Protein AF-0000000075265920 (afdb_homodimer)

pLDDT: mean 80.61, std 18.27, range [33.28, 98.31]

Sequence (266 aa):
MSNYSKGPLDSDTDDEVVKDKPIMPTTTTEKQGIRIKGLAKADEENKKRTRNLLKQAIGDYINSIRRILLHEEIRKSKLNIIMPLIKKDLKIIQRKYEKDEELYIKTKEKYIKQFSDNPGEAKAFMKKHLQNLMSNYSKGPLDSDTDDEVVKDKPIMPTTTTEKQGIRIKGLAKADEENKKRTRNLLKQAIGDYINSIRRILLHEEIRKSKLNIIMPLIKKDLKIIQRKYEKDEELYIKTKEKYIKQFSDNPGEAKAFMKKHLQNL

Organism: NCBI:txid747725

Secondary structure (DSSP, 8-state):
-----PPP------------------HHHHHHHHHHHHHHHHHHHHHHHHHHHHHHHHHHHHHHHHHHHHHHHHHHHHHHHHHHHHHHHHHHHHHHTTT-HHHHHHHHHHHHHTT-S-HHHHHHHHHHHTTT-/--------------------------HHHHHHHHHHHHHHHHHHHHHHHHHHHHHHHHHHHHHHHHHHHHHHHHHHHHHHHHHHHHHHHHHHHHHHTTT-HHHHHHHHHHHHHTT-S-HHHHHHHHHHHTTT-

Structure (mmCIF, N/CA/C/O backbone):
data_AF-0000000075265920-model_v1
#
loop_
_entity.id
_entity.type
_entity.pdbx_description
1 polymer 'Uncharacterized protein'
#
loop_
_atom_site.group_PDB
_atom_site.id
_atom_site.type_symbol
_atom_site.label_atom_id
_atom_site.label_alt_id
_atom_site.label_comp_id
_atom_site.label_asym_id
_atom_site.label_entity_id
_atom_site.label_seq_id
_atom_site.pdbx_PDB_ins_code
_atom_site.Cartn_x
_atom_site.Cartn_y
_atom_site.Cartn_z
_atom_site.occupancy
_atom_site.B_iso_or_equiv
_atom_site.auth_seq_id
_atom_site.auth_comp_id
_atom_site.auth_asym_id
_atom_site.auth_atom_id
_atom_site.pdbx_PDB_model_num
ATOM 1 N N . MET A 1 1 ? -46.812 107 65.062 1 34.44 1 MET A N 1
ATOM 2 C CA . MET A 1 1 ? -46.438 106.625 63.719 1 34.44 1 MET A CA 1
ATOM 3 C C . MET A 1 1 ? -45.781 105.25 63.719 1 34.44 1 MET A C 1
ATOM 5 O O . MET A 1 1 ? -44.688 105.062 64.25 1 34.44 1 MET A O 1
ATOM 9 N N . SER A 1 2 ? -46.625 104.188 63.75 1 36.78 2 SER A N 1
ATOM 10 C CA . SER A 1 2 ? -46.438 102.75 64.062 1 36.78 2 SER A CA 1
ATOM 11 C C . SER A 1 2 ? -45.656 102.062 62.969 1 36.78 2 SER A C 1
ATOM 13 O O . SER A 1 2 ? -46.125 102 61.812 1 36.78 2 SER A O 1
ATOM 15 N N . ASN A 1 3 ? -44.312 102.125 62.938 1 35.28 3 ASN A N 1
ATOM 16 C CA . ASN A 1 3 ? -43.375 101.688 61.938 1 35.28 3 ASN A CA 1
ATOM 17 C C . ASN A 1 3 ? -43.469 100.188 61.781 1 35.28 3 ASN A C 1
ATOM 19 O O . ASN A 1 3 ? -43.219 99.438 62.719 1 35.28 3 ASN A O 1
ATOM 23 N N . TYR A 1 4 ? -44.312 99.625 60.875 1 40.53 4 TYR A N 1
ATOM 24 C CA . TYR A 1 4 ? -44.562 98.188 60.5 1 40.53 4 TYR A CA 1
ATOM 25 C C . TYR A 1 4 ? -43.344 97.562 59.844 1 40.53 4 TYR A C 1
ATOM 27 O O . TYR A 1 4 ? -42.938 98 58.75 1 40.53 4 TYR A O 1
ATOM 35 N N . SER A 1 5 ? -42.375 97.188 60.594 1 39.44 5 SER A N 1
ATOM 36 C CA . SER A 1 5 ? -41.156 96.562 60.094 1 39.44 5 SER A CA 1
ATOM 37 C C . SER A 1 5 ? -41.438 95.312 59.344 1 39.44 5 SER A C 1
ATOM 39 O O . SER A 1 5 ? -42 94.375 59.906 1 39.44 5 SER A O 1
ATOM 41 N N . LYS A 1 6 ? -41.656 95.375 58 1 44.59 6 LYS A N 1
ATOM 42 C CA . LYS A 1 6 ? -41.938 94.25 57.125 1 44.59 6 LYS A CA 1
ATOM 43 C C . LYS A 1 6 ? -40.812 93.25 57.188 1 44.59 6 LYS A C 1
ATOM 45 O O . LYS A 1 6 ? -39.656 93.625 57.125 1 44.59 6 LYS A O 1
ATOM 50 N N . GLY A 1 7 ? -41.062 92 57.656 1 37.81 7 GLY A N 1
ATOM 51 C CA . GLY A 1 7 ? -40.25 90.812 57.844 1 37.81 7 GLY A CA 1
ATOM 52 C C . GLY A 1 7 ? -39.625 90.312 56.562 1 37.81 7 GLY A C 1
ATOM 53 O O . GLY A 1 7 ? -40.031 90.688 55.469 1 37.81 7 GLY A O 1
ATOM 54 N N . PRO A 1 8 ? -38.344 89.75 56.594 1 43.78 8 PRO A N 1
ATOM 55 C CA . PRO A 1 8 ? -37.469 89.438 55.5 1 43.78 8 PRO A CA 1
ATOM 56 C C . PRO A 1 8 ? -38.031 88.312 54.594 1 43.78 8 PRO A C 1
ATOM 58 O O . PRO A 1 8 ? -38.844 87.5 55.062 1 43.78 8 PRO A O 1
ATOM 61 N N . LEU A 1 9 ? -38.312 88.562 53.344 1 42.5 9 LEU A N 1
ATOM 62 C CA . LEU A 1 9 ? -38.75 87.625 52.312 1 42.5 9 LEU A CA 1
ATOM 63 C C . LEU A 1 9 ? -37.719 86.5 52.125 1 42.5 9 LEU A C 1
ATOM 65 O O . LEU A 1 9 ? -36.531 86.75 51.906 1 42.5 9 LEU A O 1
ATOM 69 N N . ASP A 1 10 ? -37.906 85.188 52.656 1 42.12 10 ASP A N 1
ATOM 70 C CA . ASP A 1 10 ? -37.188 83.938 52.5 1 42.12 10 ASP A CA 1
ATOM 71 C C . ASP A 1 10 ? -37.125 83.562 51.031 1 42.12 10 ASP A C 1
ATOM 73 O O . ASP A 1 10 ? -38.156 83.375 50.375 1 42.12 10 ASP A O 1
ATOM 77 N N . SER A 1 11 ? -36.125 84 50.25 1 44.66 11 SER A N 1
ATOM 78 C CA . SER A 1 11 ? -35.875 83.562 48.875 1 44.66 11 SER A CA 1
ATOM 79 C C . SER A 1 11 ? -35.625 82.062 48.812 1 44.66 11 SER A C 1
ATOM 81 O O . SER A 1 11 ? -34.625 81.562 49.375 1 44.66 11 SER A O 1
ATOM 83 N N . ASP A 1 12 ? -36.625 81.188 48.594 1 45.03 12 ASP A N 1
ATOM 84 C CA . ASP A 1 12 ? -36.531 79.75 48.281 1 45.03 12 ASP A CA 1
ATOM 85 C C . ASP A 1 12 ? -35.688 79.562 47 1 45.03 12 ASP A C 1
ATOM 87 O O . ASP A 1 12 ? -36.094 79.938 45.906 1 45.03 12 ASP A O 1
ATOM 91 N N . THR A 1 13 ? -34.344 79.688 47.062 1 46.88 13 THR A N 1
ATOM 92 C CA . THR A 1 13 ? -33.5 79.25 45.969 1 46.88 13 THR A CA 1
ATOM 93 C C . THR A 1 13 ? -33.688 77.75 45.656 1 46.88 13 THR A C 1
ATOM 95 O O . THR A 1 13 ? -33.406 76.938 46.531 1 46.88 13 THR A O 1
ATOM 98 N N . ASP A 1 14 ? -34.562 77.375 44.781 1 46.84 14 ASP A N 1
ATOM 99 C CA . ASP A 1 14 ? -34.688 76.062 44.188 1 46.84 14 ASP A CA 1
ATOM 100 C C . ASP A 1 14 ? -33.312 75.562 43.688 1 46.84 14 ASP A C 1
ATOM 102 O O . ASP A 1 14 ? -32.75 76.125 42.75 1 46.84 14 ASP A O 1
ATOM 106 N N . ASP A 1 15 ? -32.438 74.938 44.5 1 47.28 15 ASP A N 1
ATOM 107 C CA . ASP A 1 15 ? -31.281 74.188 44.062 1 47.28 15 ASP A CA 1
ATOM 108 C C . ASP A 1 15 ? -31.656 73.125 43 1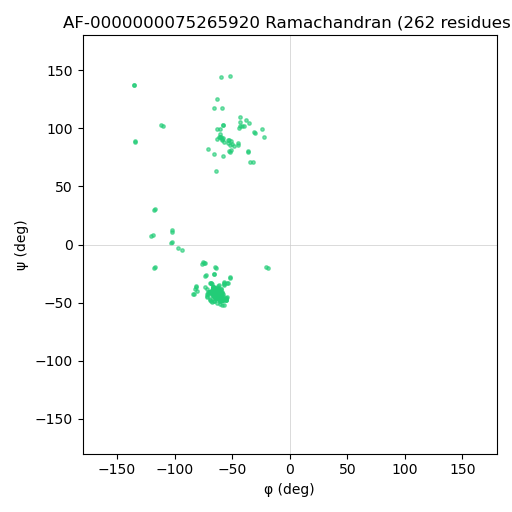 47.28 15 ASP A C 1
ATOM 110 O O . ASP A 1 15 ? -32.375 72.188 43.312 1 47.28 15 ASP A O 1
ATOM 114 N N . GLU A 1 16 ? -31.719 73.5 41.688 1 48 16 GLU A N 1
ATOM 115 C CA . GLU A 1 16 ? -31.844 72.5 40.625 1 48 16 GLU A CA 1
ATOM 116 C C . GLU A 1 16 ? -30.766 71.438 40.75 1 48 16 GLU A C 1
ATOM 118 O O . GLU A 1 16 ? -29.562 71.75 40.688 1 48 16 GLU A O 1
ATOM 123 N N . VAL A 1 17 ? -31.016 70.375 41.469 1 53.44 17 VAL A N 1
ATOM 124 C CA . VAL A 1 17 ? -30.203 69.125 41.469 1 53.44 17 VAL A CA 1
ATOM 125 C C . VAL A 1 17 ? -29.875 68.75 40.062 1 53.44 17 VAL A C 1
ATOM 127 O O . VAL A 1 17 ? -30.781 68.5 39.25 1 53.44 17 VAL A O 1
ATOM 130 N N . VAL A 1 18 ? -28.766 69.312 39.469 1 53.28 18 VAL A N 1
ATOM 131 C CA . VAL A 1 18 ? -28.281 68.75 38.219 1 53.28 18 VAL A CA 1
ATOM 132 C C . VAL A 1 18 ? -28.109 67.25 38.312 1 53.28 18 VAL A C 1
ATOM 134 O O . VAL A 1 18 ? -27.312 66.75 39.125 1 53.28 18 VAL A O 1
ATOM 137 N N . LYS A 1 19 ? -29.172 66.5 38.156 1 50.19 19 LYS A N 1
ATOM 138 C CA . LYS A 1 19 ? -29.031 65.062 38.031 1 50.19 19 LYS A CA 1
ATOM 139 C C . LYS A 1 19 ? -27.875 64.688 37.094 1 50.19 19 LYS A C 1
ATOM 141 O O . LYS A 1 19 ? -27.844 65.125 35.938 1 50.19 19 LYS A O 1
ATOM 146 N N . ASP A 1 20 ? -26.703 64.312 37.625 1 52.88 20 ASP A N 1
ATOM 147 C CA . ASP A 1 20 ? -25.625 63.719 36.844 1 52.88 20 ASP A CA 1
ATOM 148 C C . ASP A 1 20 ? -26.172 62.719 35.844 1 52.88 20 ASP A C 1
ATOM 150 O O . ASP A 1 20 ? -26.938 61.812 36.188 1 52.88 20 ASP A O 1
ATOM 154 N N . LYS A 1 21 ? -26.281 63.094 34.594 1 54.47 21 LYS A N 1
ATOM 155 C CA . LYS A 1 21 ? -26.547 62.094 33.562 1 54.47 21 LYS A CA 1
ATOM 156 C C . LYS A 1 21 ? -25.688 60.844 33.781 1 54.47 21 LYS A C 1
ATOM 158 O O . LYS A 1 21 ? -24.484 60.938 34.031 1 54.47 21 LYS A O 1
ATOM 163 N N . PRO A 1 22 ? -26.281 59.688 34.188 1 53.38 22 PRO A N 1
ATOM 164 C CA . PRO A 1 22 ? -25.453 58.5 34.25 1 53.38 22 PRO A CA 1
ATOM 165 C C . PRO A 1 22 ? -24.438 58.438 33.094 1 53.38 22 PRO A C 1
ATOM 167 O O . PRO A 1 22 ? -24.75 58.812 31.969 1 53.38 22 PRO A O 1
ATOM 170 N N . ILE A 1 23 ? -23.172 58.656 33.312 1 50.53 23 ILE A N 1
ATOM 171 C CA . ILE A 1 23 ? -22.141 58.281 32.344 1 50.53 23 ILE A CA 1
ATOM 172 C C . ILE A 1 23 ? -22.516 56.969 31.656 1 50.53 23 ILE A C 1
ATOM 174 O O . ILE A 1 23 ? -22.609 55.938 32.312 1 50.53 23 ILE A O 1
ATOM 178 N N . MET A 1 24 ? -23.375 56.906 30.672 1 49.81 24 MET A N 1
ATOM 179 C CA . MET A 1 24 ? -23.469 55.688 29.891 1 49.81 24 MET A CA 1
ATOM 180 C C . MET A 1 24 ? -22.125 54.969 29.844 1 49.81 24 MET A C 1
ATOM 182 O O . MET A 1 24 ? -21.094 55.594 29.531 1 49.81 24 MET A O 1
ATOM 186 N N . PRO A 1 25 ? -21.828 54 30.672 1 53.91 25 PRO A N 1
ATOM 187 C CA . PRO A 1 25 ? -20.594 53.25 30.391 1 53.91 25 PRO A CA 1
ATOM 188 C C . PRO A 1 25 ? -20.188 53.312 28.922 1 53.91 25 PRO A C 1
ATOM 190 O O . PRO A 1 25 ? -21.031 53.281 28.031 1 53.91 25 PRO A O 1
ATOM 193 N N . THR A 1 26 ? -19.281 54.125 28.547 1 55.09 26 THR A N 1
ATOM 194 C CA . THR A 1 26 ? -18.859 54.219 27.156 1 55.09 26 THR A CA 1
ATOM 195 C C . THR A 1 26 ? -18.906 52.844 26.484 1 55.09 26 THR A C 1
ATOM 197 O O . THR A 1 26 ? -18.062 52 26.75 1 55.09 26 THR A O 1
ATOM 200 N N . THR A 1 27 ? -20 52.125 26.141 1 67.06 27 THR A N 1
ATOM 201 C CA . THR A 1 27 ? -20.516 51 25.391 1 67.06 27 THR A CA 1
ATOM 202 C C . THR A 1 27 ? -19.516 50.562 24.297 1 67.06 27 THR A C 1
ATOM 204 O O . THR A 1 27 ? -19.391 49.375 24 1 67.06 27 THR A O 1
ATOM 207 N N . THR A 1 28 ? -18.703 51.469 24.016 1 74.25 28 THR A N 1
ATOM 208 C CA . THR A 1 28 ? -17.812 51.125 22.906 1 74.25 28 THR A CA 1
ATOM 209 C C . THR A 1 28 ? -16.641 50.281 23.406 1 74.25 28 THR A C 1
ATOM 211 O O . THR A 1 28 ? -16.25 49.312 22.734 1 74.25 28 THR A O 1
ATOM 214 N N . THR A 1 29 ? -16.188 50.656 24.578 1 78.06 29 THR A N 1
ATOM 215 C CA . THR A 1 29 ? -15.062 49.906 25.141 1 78.06 29 THR A CA 1
ATOM 216 C C . THR A 1 29 ? -15.492 48.5 25.531 1 78.06 29 THR A C 1
ATOM 218 O O . THR A 1 29 ? -14.75 47.531 25.328 1 78.06 29 THR A O 1
ATOM 221 N N . GLU A 1 30 ? -16.609 48.5 26.219 1 75.94 30 GLU A N 1
ATOM 222 C CA . GLU A 1 30 ? -17.141 47.219 26.625 1 75.94 30 GLU A CA 1
ATOM 223 C C . GLU A 1 30 ? -17.406 46.312 25.406 1 75.94 30 GLU A C 1
ATOM 225 O O . GLU A 1 30 ? -17.094 45.125 25.406 1 75.94 30 GLU A O 1
ATOM 230 N N . LYS A 1 31 ? -17.969 47 24.406 1 78.12 31 LYS A N 1
ATOM 231 C CA . LYS A 1 31 ? -18.25 46.25 23.172 1 78.12 31 LYS A CA 1
ATOM 232 C C . LYS A 1 31 ? -16.953 45.812 22.5 1 78.12 31 LYS A C 1
ATOM 234 O O . LYS A 1 31 ? -16.875 44.688 21.969 1 78.12 31 LYS A O 1
ATOM 239 N N . GLN A 1 32 ? -15.953 46.688 22.578 1 83.44 32 GLN A N 1
ATOM 240 C CA . GLN A 1 32 ? -14.641 46.312 22.047 1 83.44 32 GLN A CA 1
ATOM 241 C C . GLN A 1 32 ? -14.016 45.188 22.859 1 83.44 32 GLN A C 1
ATOM 243 O O . GLN A 1 32 ? -13.406 44.281 22.297 1 83.44 32 GLN A O 1
ATOM 248 N N . GLY A 1 33 ? -14.195 45.25 24.109 1 83.19 33 GLY A N 1
ATOM 249 C CA . GLY A 1 33 ? -13.703 44.188 24.969 1 83.19 33 GLY A CA 1
ATOM 250 C C . GLY A 1 33 ? -14.359 42.844 24.703 1 83.19 33 GLY A C 1
ATOM 251 O O . GLY A 1 33 ? -13.68 41.844 24.656 1 83.19 33 GLY A O 1
ATOM 252 N N . ILE A 1 34 ? -15.633 42.875 24.484 1 82.06 34 ILE A N 1
ATOM 253 C CA . ILE A 1 34 ? -16.391 41.656 24.172 1 82.06 34 ILE A CA 1
ATOM 254 C C . ILE A 1 34 ? -15.961 41.094 22.812 1 82.06 34 ILE A C 1
ATOM 256 O O . ILE A 1 34 ? -15.797 39.906 22.641 1 82.06 34 ILE A O 1
ATOM 260 N N . ARG A 1 35 ? -15.695 42 21.938 1 84.5 35 ARG A N 1
ATOM 261 C CA . ARG A 1 35 ? -15.273 41.594 20.609 1 84.5 35 ARG A CA 1
ATOM 262 C C . ARG A 1 35 ? -13.883 40.969 20.641 1 84.5 35 ARG A C 1
ATOM 264 O O . ARG A 1 35 ? -13.633 39.969 19.969 1 84.5 35 ARG A O 1
ATOM 271 N N . ILE A 1 36 ? -13.008 41.531 21.406 1 85.44 36 ILE A N 1
ATOM 272 C CA . ILE A 1 36 ? -11.641 41.031 21.516 1 85.44 36 ILE A CA 1
ATOM 273 C C . ILE A 1 36 ? -11.664 39.656 22.203 1 85.44 36 ILE A C 1
ATOM 275 O O . ILE A 1 36 ? -10.969 38.75 21.766 1 85.44 36 ILE A O 1
ATOM 279 N N . LYS A 1 37 ? -12.484 39.531 23.234 1 84.88 37 LYS A N 1
ATOM 280 C CA . LYS A 1 37 ? -12.617 38.25 23.906 1 84.88 37 LYS A CA 1
ATOM 281 C C . LYS A 1 37 ? -13.219 37.219 22.984 1 84.88 37 LYS A C 1
ATOM 283 O O . LYS A 1 37 ? -12.797 36.062 22.984 1 84.88 37 LYS A O 1
ATOM 288 N N . GLY A 1 38 ? -14.18 37.656 22.219 1 85.19 38 GLY A N 1
ATOM 289 C CA . GLY A 1 38 ? -14.797 36.781 21.25 1 85.19 38 GLY A CA 1
ATOM 290 C C . GLY A 1 38 ? -13.828 36.312 20.172 1 85.19 38 GLY A C 1
ATOM 291 O O . GLY A 1 38 ? -13.812 35.156 19.797 1 85.19 38 GLY A O 1
ATOM 292 N N . LEU A 1 39 ? -13.062 37.281 19.672 1 86.56 39 LEU A N 1
ATOM 293 C CA . LEU A 1 39 ? -12.055 36.969 18.656 1 86.56 39 LEU A CA 1
ATOM 294 C C . LEU A 1 39 ? -10.992 36.031 19.234 1 86.56 39 LEU A C 1
ATOM 296 O O . LEU A 1 39 ? -10.547 35.125 18.547 1 86.56 39 LEU A O 1
ATOM 300 N N . ALA A 1 40 ? -10.688 36.312 20.453 1 87.06 40 ALA A N 1
ATOM 301 C CA . ALA A 1 40 ? -9.695 35.469 21.125 1 87.06 40 ALA A CA 1
ATOM 302 C C . ALA A 1 40 ? -10.219 34.062 21.297 1 87.06 40 ALA A C 1
ATOM 304 O O . ALA A 1 40 ? -9.484 33.094 21.062 1 87.06 40 ALA A O 1
ATOM 305 N N . LYS A 1 41 ? -11.438 33.969 21.719 1 88.25 41 LYS A N 1
ATOM 306 C CA . LYS A 1 41 ? -12.047 32.656 21.859 1 88.25 41 LYS A CA 1
ATOM 307 C C . LYS A 1 41 ? -12.141 31.922 20.531 1 88.25 41 LYS A C 1
ATOM 309 O O . LYS A 1 41 ? -11.883 30.719 20.453 1 88.25 41 LYS A O 1
ATOM 314 N N . ALA A 1 42 ? -12.508 32.594 19.531 1 88.88 42 ALA A N 1
ATOM 315 C CA . ALA A 1 42 ? -12.594 32.031 18.188 1 88.88 42 ALA A CA 1
ATOM 316 C C . ALA A 1 42 ? -11.227 31.562 17.703 1 88.88 42 ALA A C 1
ATOM 318 O O . ALA A 1 42 ? -11.109 30.5 17.078 1 88.88 42 ALA A O 1
ATOM 319 N N . ASP A 1 43 ? -10.25 32.375 17.969 1 88.12 43 ASP A N 1
ATOM 320 C CA . ASP A 1 43 ? -8.883 32.031 17.594 1 88.12 43 ASP A CA 1
ATOM 321 C C . ASP A 1 43 ? -8.43 30.75 18.312 1 88.12 43 ASP A C 1
ATOM 323 O O . ASP A 1 43 ? -7.789 29.891 17.703 1 88.12 43 ASP A O 1
ATOM 327 N N . GLU A 1 44 ? -8.805 30.719 19.578 1 90.12 44 GLU A N 1
ATOM 328 C CA . GLU A 1 44 ? -8.445 29.531 20.359 1 90.12 44 GLU A CA 1
ATOM 329 C C . GLU A 1 44 ? -9.148 28.297 19.812 1 90.12 44 GLU A C 1
ATOM 331 O O . GLU A 1 44 ? -8.547 27.219 19.719 1 90.12 44 GLU A O 1
ATOM 336 N N . GLU A 1 45 ? -10.391 28.453 19.484 1 91.31 45 GLU A N 1
ATOM 337 C CA . GLU A 1 45 ? -11.156 27.344 18.922 1 91.31 45 GLU A CA 1
ATOM 338 C C . GLU A 1 45 ? -10.586 26.922 17.562 1 91.31 45 GLU A C 1
ATOM 340 O O . GLU A 1 45 ? -10.5 25.719 17.281 1 91.31 45 GLU A O 1
ATOM 345 N N . ASN A 1 46 ? -10.203 27.859 16.781 1 89.56 46 ASN A N 1
ATOM 346 C CA . ASN A 1 46 ? -9.602 27.547 15.492 1 89.56 46 ASN A CA 1
ATOM 347 C C . ASN A 1 46 ? -8.281 26.812 15.648 1 89.56 46 ASN A C 1
ATOM 349 O O . ASN A 1 46 ? -7.996 25.875 14.898 1 89.56 46 ASN A O 1
ATOM 353 N N . LYS A 1 47 ? -7.543 27.234 16.609 1 89.31 47 LYS A N 1
ATOM 354 C CA . LYS A 1 47 ? -6.273 26.562 16.875 1 89.31 47 LYS A CA 1
ATOM 355 C C . LYS A 1 47 ? -6.496 25.125 17.312 1 89.31 47 LYS A C 1
ATOM 357 O O . LYS A 1 47 ? -5.789 24.219 16.875 1 89.31 47 LYS A O 1
ATOM 362 N N . LYS A 1 48 ? -7.449 24.953 18.141 1 91.38 48 LYS A N 1
ATOM 363 C CA . LYS A 1 48 ? -7.789 23.609 18.594 1 91.38 48 LYS A CA 1
ATOM 364 C C . LYS A 1 48 ? -8.242 22.734 17.438 1 91.38 48 LYS A C 1
ATOM 366 O O . LYS A 1 48 ? -7.836 21.578 17.344 1 91.38 48 LYS A O 1
ATOM 371 N N . ARG A 1 49 ? -9.055 23.25 16.594 1 93.12 49 ARG A N 1
ATOM 372 C CA . ARG A 1 49 ? -9.547 22.531 15.43 1 93.12 49 ARG A CA 1
ATOM 373 C C . ARG A 1 49 ? -8.398 22.141 14.5 1 93.12 49 ARG A C 1
ATOM 375 O O . ARG A 1 49 ? -8.344 21 14.023 1 93.12 49 ARG A O 1
ATOM 382 N N . THR A 1 50 ? -7.562 23.062 14.25 1 92.12 50 THR A N 1
ATOM 383 C CA . THR A 1 50 ? -6.414 22.812 13.391 1 92.12 50 THR A CA 1
ATOM 384 C C . THR A 1 50 ? -5.512 21.734 13.984 1 92.12 50 THR A C 1
ATOM 386 O O . THR A 1 50 ? -5.039 20.844 13.266 1 92.12 50 THR A O 1
ATOM 389 N N . ARG A 1 51 ? -5.359 21.812 15.273 1 90.5 51 ARG A N 1
ATOM 390 C CA . ARG A 1 51 ? -4.539 20.812 15.953 1 90.5 51 ARG A CA 1
ATOM 391 C C . ARG A 1 51 ? -5.156 19.422 15.836 1 90.5 51 ARG A C 1
ATOM 393 O O . ARG A 1 51 ? -4.453 18.438 15.586 1 90.5 51 ARG A O 1
ATOM 400 N N . ASN A 1 52 ? -6.422 19.375 16 1 92.5 52 ASN A N 1
ATOM 401 C CA . ASN A 1 52 ? -7.121 18.094 15.867 1 92.5 52 ASN A CA 1
ATOM 402 C C . ASN A 1 52 ? -7.027 17.562 14.445 1 92.5 52 ASN A C 1
ATOM 404 O O . ASN A 1 52 ? -6.82 16.359 14.242 1 92.5 52 ASN A O 1
ATOM 408 N N . LEU A 1 53 ? -7.207 18.453 13.508 1 93.88 53 LEU A N 1
ATOM 409 C CA . LEU A 1 53 ? -7.082 18.078 12.102 1 93.88 53 LEU A CA 1
ATOM 410 C C . LEU A 1 53 ? -5.688 17.547 11.805 1 93.88 53 LEU A C 1
ATOM 412 O O . LEU A 1 53 ? -5.547 16.516 11.133 1 93.88 53 LEU A O 1
ATOM 416 N N . LEU A 1 54 ? -4.699 18.188 12.312 1 93 54 LEU A N 1
ATOM 417 C CA . LEU A 1 54 ? -3.312 17.781 12.109 1 93 54 LEU A CA 1
ATOM 418 C C . LEU A 1 54 ? -3.049 16.422 12.742 1 93 54 LEU A C 1
ATOM 420 O O . LEU A 1 54 ? -2.447 15.539 12.125 1 93 54 LEU A O 1
ATOM 424 N N . LYS A 1 55 ? -3.537 16.266 13.922 1 90.81 55 LYS A N 1
ATOM 425 C CA . LYS A 1 55 ? -3.363 15 14.625 1 90.81 55 LYS A CA 1
ATOM 426 C C . LYS A 1 55 ? -3.988 13.844 13.844 1 90.81 55 LYS A C 1
ATOM 428 O O . LYS A 1 55 ? -3.363 12.805 13.656 1 90.81 55 LYS A O 1
ATOM 433 N N . GLN A 1 56 ? -5.156 14.07 13.383 1 93.94 56 GLN A N 1
ATOM 434 C CA . GLN A 1 56 ? -5.859 13.055 12.609 1 93.94 56 GLN A CA 1
ATOM 435 C C . GLN A 1 56 ? -5.145 12.773 11.289 1 93.94 56 GLN A C 1
ATOM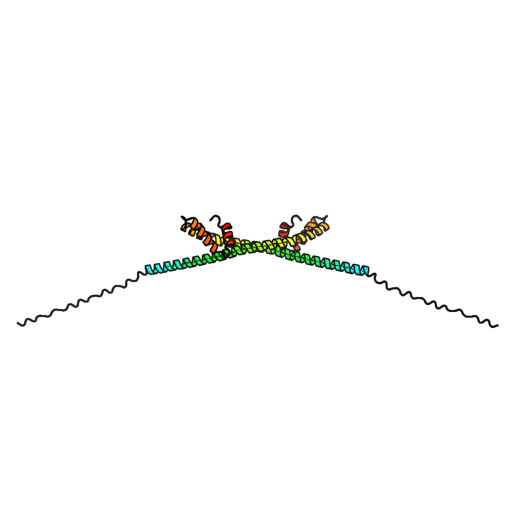 437 O O . GLN A 1 56 ? -4.945 11.617 10.914 1 93.94 56 GLN A O 1
ATOM 442 N N . ALA A 1 57 ? -4.805 13.781 10.586 1 94.25 57 ALA A N 1
ATOM 443 C CA . ALA A 1 57 ? -4.148 13.648 9.289 1 94.25 57 ALA A CA 1
ATOM 444 C C . ALA A 1 57 ? -2.818 12.914 9.422 1 94.25 57 ALA A C 1
ATOM 446 O O . ALA A 1 57 ? -2.486 12.062 8.586 1 94.25 57 ALA A O 1
ATOM 447 N N . ILE A 1 58 ? -2.07 13.211 10.414 1 91.94 58 ILE A N 1
ATOM 448 C CA . ILE A 1 58 ? -0.792 12.555 10.641 1 91.94 58 ILE A CA 1
ATOM 449 C C . ILE A 1 58 ? -1.025 11.078 10.984 1 91.94 58 ILE A C 1
ATOM 451 O O . ILE A 1 58 ? -0.322 10.203 10.484 1 91.94 58 ILE A O 1
ATOM 455 N N . GLY A 1 59 ? -2.012 10.859 11.852 1 91.75 59 GLY A N 1
ATOM 456 C CA . GLY A 1 59 ? -2.391 9.484 12.148 1 91.75 59 GLY A CA 1
ATOM 457 C C . GLY A 1 59 ? -2.74 8.688 10.906 1 91.75 59 GLY A C 1
ATOM 458 O O . GLY A 1 59 ? -2.248 7.57 10.719 1 91.75 59 GLY A O 1
ATOM 459 N N . ASP A 1 60 ? -3.561 9.266 10.047 1 94 60 ASP A N 1
ATOM 460 C CA . ASP A 1 60 ? -3.955 8.625 8.797 1 94 60 ASP A CA 1
ATOM 461 C C . ASP A 1 60 ? -2.748 8.398 7.891 1 94 60 ASP A C 1
ATOM 463 O O . ASP A 1 60 ? -2.639 7.355 7.242 1 94 60 ASP A O 1
ATOM 467 N N . TYR A 1 61 ? -1.937 9.367 7.84 1 94.62 61 TYR A N 1
ATOM 468 C CA . TYR A 1 61 ? -0.712 9.266 7.051 1 94.62 61 TYR A CA 1
ATOM 469 C C . TYR A 1 61 ? 0.132 8.078 7.504 1 94.62 61 TYR A C 1
ATOM 471 O O . TYR A 1 61 ? 0.529 7.246 6.688 1 94.62 61 TYR A O 1
ATOM 479 N N . ILE A 1 62 ? 0.385 8.023 8.766 1 91.62 62 ILE A N 1
ATOM 480 C CA . ILE A 1 62 ? 1.207 6.957 9.328 1 91.62 62 ILE A CA 1
ATOM 481 C C . ILE A 1 62 ? 0.537 5.605 9.094 1 91.62 62 ILE A C 1
ATOM 483 O O . ILE A 1 62 ? 1.194 4.645 8.688 1 91.62 62 ILE A O 1
ATOM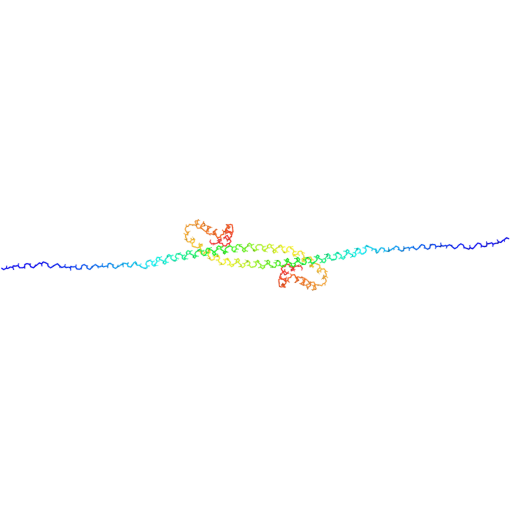 487 N N . ASN A 1 63 ? -0.754 5.547 9.305 1 93.94 63 ASN A N 1
ATOM 488 C CA . ASN A 1 63 ? -1.51 4.324 9.07 1 93.94 63 ASN A CA 1
ATOM 489 C C . ASN A 1 63 ? -1.42 3.887 7.609 1 93.94 63 ASN A C 1
ATOM 491 O O . ASN A 1 63 ? -1.321 2.691 7.32 1 93.94 63 ASN A O 1
ATOM 495 N N . SER A 1 64 ? -1.475 4.844 6.758 1 95.75 64 SER A N 1
ATOM 496 C CA . SER A 1 64 ? -1.364 4.52 5.34 1 95.75 64 SER A CA 1
ATOM 497 C C . SER A 1 64 ? -0.014 3.889 5.02 1 95.75 64 SER A C 1
ATOM 499 O O . SER A 1 64 ? 0.065 2.947 4.227 1 95.75 64 SER A O 1
ATOM 501 N N . ILE A 1 65 ? 1.028 4.32 5.629 1 93.12 65 ILE A N 1
ATOM 502 C CA . ILE A 1 65 ? 2.357 3.754 5.43 1 93.12 65 ILE A CA 1
ATOM 503 C C . ILE A 1 65 ? 2.371 2.299 5.895 1 93.12 65 ILE A C 1
ATOM 505 O O . ILE A 1 65 ? 2.869 1.42 5.188 1 93.12 65 ILE A O 1
ATOM 509 N N . ARG A 1 66 ? 1.826 2.072 7.035 1 94.44 66 ARG A N 1
ATOM 510 C CA . ARG A 1 66 ? 1.762 0.724 7.594 1 94.44 66 ARG A CA 1
ATOM 511 C C . ARG A 1 66 ? 0.984 -0.212 6.672 1 94.44 66 ARG A C 1
ATOM 513 O O . ARG A 1 66 ? 1.398 -1.35 6.441 1 94.44 66 ARG A O 1
ATOM 520 N N . ARG A 1 67 ? -0.073 0.277 6.168 1 97.69 67 ARG A N 1
ATOM 521 C CA . ARG A 1 67 ? -0.915 -0.514 5.277 1 97.69 67 ARG A CA 1
ATOM 522 C C . ARG A 1 67 ? -0.199 -0.803 3.963 1 97.69 67 ARG A C 1
ATOM 524 O O . ARG A 1 67 ? -0.292 -1.911 3.43 1 97.69 67 ARG A O 1
ATOM 531 N N . ILE A 1 68 ? 0.451 0.151 3.453 1 97.88 68 ILE A N 1
ATOM 532 C CA . ILE A 1 68 ? 1.225 -0.048 2.234 1 97.88 68 ILE A CA 1
ATOM 533 C C . ILE A 1 68 ? 2.254 -1.156 2.449 1 97.88 68 ILE A C 1
ATOM 535 O O . ILE A 1 68 ? 2.355 -2.084 1.643 1 97.88 68 ILE A O 1
ATOM 539 N N . LEU A 1 69 ? 2.969 -1.078 3.543 1 97.12 69 LEU A N 1
ATOM 540 C CA . LEU A 1 69 ? 3.99 -2.074 3.846 1 97.12 69 LEU A CA 1
ATOM 541 C C . LEU A 1 69 ? 3.375 -3.463 3.973 1 97.12 69 LEU A C 1
ATOM 543 O O . LEU A 1 69 ? 3.924 -4.441 3.457 1 97.12 69 LEU A O 1
ATOM 547 N N . LEU A 1 70 ? 2.27 -3.553 4.637 1 98.19 70 LEU A N 1
ATOM 548 C CA . LEU A 1 70 ? 1.555 -4.816 4.789 1 98.19 70 LEU A CA 1
ATOM 549 C C . LEU A 1 70 ? 1.187 -5.398 3.428 1 98.19 70 LEU A C 1
ATOM 551 O O . LEU A 1 70 ? 1.438 -6.574 3.164 1 98.19 70 LEU A O 1
ATOM 555 N N . HIS A 1 71 ? 0.651 -4.598 2.607 1 98.31 71 HIS A N 1
ATOM 556 C CA . HIS A 1 71 ? 0.198 -5.082 1.308 1 98.31 71 HIS A CA 1
ATOM 557 C C . HIS A 1 71 ? 1.377 -5.375 0.387 1 98.31 71 HIS A C 1
ATOM 559 O O . HIS A 1 71 ? 1.289 -6.246 -0.481 1 98.31 71 HIS A O 1
ATOM 565 N N . GLU A 1 72 ? 2.449 -4.742 0.583 1 98 72 GLU A N 1
ATOM 566 C CA . GLU A 1 72 ? 3.672 -5.102 -0.127 1 98 72 GLU A CA 1
ATOM 567 C C . GLU A 1 72 ? 4.148 -6.496 0.27 1 98 72 GLU A C 1
ATOM 569 O O . GLU A 1 72 ? 4.574 -7.277 -0.583 1 98 72 GLU A O 1
ATOM 574 N N . GLU A 1 73 ? 4.043 -6.773 1.493 1 97.94 73 GLU A N 1
ATOM 575 C CA . GLU A 1 73 ? 4.418 -8.102 1.972 1 97.94 73 GLU A CA 1
ATOM 576 C C . GLU A 1 73 ? 3.488 -9.172 1.41 1 97.94 73 GLU A C 1
ATOM 578 O O . GLU A 1 73 ? 3.941 -10.25 1.014 1 97.94 73 GLU A O 1
ATOM 583 N N . ILE A 1 74 ? 2.268 -8.867 1.396 1 97.81 74 ILE A N 1
ATOM 584 C CA . ILE A 1 74 ? 1.292 -9.781 0.819 1 97.81 74 ILE A CA 1
ATOM 585 C C . ILE A 1 74 ? 1.612 -10.016 -0.655 1 97.81 74 ILE A C 1
ATOM 587 O O . ILE A 1 74 ? 1.638 -11.156 -1.117 1 97.81 74 ILE A O 1
ATOM 591 N N . ARG A 1 75 ? 1.825 -8.922 -1.352 1 96.12 75 ARG A N 1
ATOM 592 C CA . ARG A 1 75 ? 2.154 -9 -2.771 1 96.12 75 ARG A CA 1
ATOM 593 C C . ARG A 1 75 ? 3.361 -9.898 -3.006 1 96.12 75 ARG A C 1
ATOM 595 O O . ARG A 1 75 ? 3.324 -10.781 -3.863 1 96.12 75 ARG A O 1
ATOM 602 N N . LYS A 1 76 ? 4.391 -9.758 -2.24 1 96.69 76 LYS A N 1
ATOM 603 C CA . LYS A 1 76 ? 5.605 -10.562 -2.352 1 96.69 76 LYS A CA 1
ATOM 604 C C . LYS A 1 76 ? 5.332 -12.023 -2.035 1 96.69 76 LYS A C 1
ATOM 606 O O . LYS A 1 76 ? 5.77 -12.922 -2.766 1 96.69 76 LYS A O 1
ATOM 611 N N . SER A 1 77 ? 4.629 -12.25 -0.981 1 97.62 77 SER A N 1
ATOM 612 C CA . SER A 1 77 ? 4.293 -13.609 -0.565 1 97.62 77 SER A CA 1
ATOM 613 C C . SER A 1 77 ? 3.498 -14.336 -1.644 1 97.62 77 SER A C 1
ATOM 615 O O . SER A 1 77 ? 3.783 -15.5 -1.955 1 97.62 77 SER A O 1
ATOM 617 N N . LYS A 1 78 ? 2.562 -13.648 -2.201 1 96.56 78 LYS A N 1
ATOM 618 C CA . LYS A 1 78 ? 1.737 -14.258 -3.238 1 96.56 78 LYS A CA 1
ATOM 619 C C . LYS A 1 78 ? 2.555 -14.539 -4.496 1 96.56 78 LYS A C 1
ATOM 621 O O . LYS A 1 78 ? 2.404 -15.594 -5.117 1 96.56 78 LYS A O 1
ATOM 626 N N . LEU A 1 79 ? 3.414 -13.641 -4.805 1 95.69 79 LEU A N 1
ATOM 627 C CA . LEU A 1 79 ? 4.281 -13.859 -5.957 1 95.69 79 LEU A CA 1
ATOM 628 C C . LEU A 1 79 ? 5.125 -15.117 -5.77 1 95.69 79 LEU A C 1
ATOM 630 O O . LEU A 1 79 ? 5.328 -15.883 -6.715 1 95.69 79 LEU A O 1
ATOM 634 N N . ASN A 1 80 ? 5.574 -15.336 -4.559 1 95.69 80 ASN A N 1
ATOM 635 C CA . ASN A 1 80 ? 6.398 -16.5 -4.238 1 95.69 80 ASN A CA 1
ATOM 636 C C . ASN A 1 80 ? 5.617 -17.797 -4.398 1 95.69 80 ASN A C 1
ATOM 638 O O . ASN A 1 80 ? 6.203 -18.859 -4.645 1 95.69 80 ASN A O 1
ATOM 642 N N . ILE A 1 81 ? 4.309 -17.75 -4.277 1 95.81 81 ILE A N 1
ATOM 643 C CA . ILE A 1 81 ? 3.439 -18.906 -4.492 1 95.81 81 ILE A CA 1
ATOM 644 C C . ILE A 1 81 ? 3.141 -19.047 -5.984 1 95.81 81 ILE A C 1
ATOM 646 O O . ILE A 1 81 ? 3.246 -20.141 -6.535 1 95.81 81 ILE A O 1
ATOM 650 N N . ILE A 1 82 ? 2.879 -18.016 -6.676 1 94.75 82 ILE A N 1
ATOM 651 C CA . ILE A 1 82 ? 2.379 -17.984 -8.047 1 94.75 82 ILE A CA 1
ATOM 652 C C . ILE A 1 82 ? 3.484 -18.406 -9.008 1 94.75 82 ILE A C 1
ATOM 654 O O . ILE A 1 82 ? 3.271 -19.266 -9.867 1 94.75 82 ILE A O 1
ATOM 658 N N . MET A 1 83 ? 4.648 -17.922 -8.82 1 94.81 83 MET A N 1
ATOM 659 C CA . MET A 1 83 ? 5.684 -18 -9.852 1 94.81 83 MET A CA 1
ATOM 660 C C . MET A 1 83 ? 6.137 -19.438 -10.062 1 94.81 83 MET A C 1
ATOM 662 O O . MET A 1 83 ? 6.168 -19.922 -11.195 1 94.81 83 MET A O 1
ATOM 666 N N . PRO A 1 84 ? 6.43 -20.125 -8.992 1 95.12 84 PRO A N 1
ATOM 667 C CA . PRO A 1 84 ? 6.848 -21.516 -9.242 1 95.12 84 PRO A CA 1
ATOM 668 C C . PRO A 1 84 ? 5.754 -22.344 -9.898 1 95.12 84 PRO A C 1
ATOM 670 O O . PRO A 1 84 ? 6.043 -23.188 -10.766 1 95.12 84 PRO A O 1
ATOM 673 N N . LEU A 1 85 ? 4.52 -22.141 -9.578 1 93.25 85 LEU A N 1
ATOM 674 C CA . LEU A 1 85 ? 3.404 -22.922 -10.109 1 93.25 85 LEU A CA 1
ATOM 675 C C . LEU A 1 85 ? 3.158 -22.594 -11.578 1 93.25 85 LEU A C 1
ATOM 677 O O . LEU A 1 85 ? 3.002 -23.484 -12.406 1 93.25 85 LEU A O 1
ATOM 681 N N . ILE A 1 86 ? 3.199 -21.359 -11.938 1 92.56 86 ILE A N 1
ATOM 682 C CA . ILE A 1 86 ? 2.969 -20.938 -13.312 1 92.56 86 ILE A CA 1
ATOM 683 C C . ILE A 1 86 ? 4.129 -21.391 -14.195 1 92.56 86 ILE A C 1
ATOM 685 O O . ILE A 1 86 ? 3.918 -21.859 -15.312 1 92.56 86 ILE A O 1
ATOM 689 N N . LYS A 1 87 ? 5.285 -21.266 -13.672 1 92.44 87 LYS A N 1
ATOM 690 C CA . LYS A 1 87 ? 6.453 -21.672 -14.445 1 92.44 87 LYS A CA 1
ATOM 691 C C . LYS A 1 87 ? 6.395 -23.172 -14.773 1 92.44 87 LYS A C 1
ATOM 693 O O . LYS A 1 87 ? 6.715 -23.562 -15.898 1 92.44 87 LYS A O 1
ATOM 698 N N . LYS A 1 88 ? 6.012 -23.891 -13.82 1 93.56 88 LYS A N 1
ATOM 699 C CA . LYS A 1 88 ? 5.879 -25.328 -14.031 1 93.56 88 LYS A CA 1
ATOM 700 C C . LYS A 1 88 ? 4.859 -25.625 -15.125 1 93.56 88 LYS A C 1
ATOM 702 O O . LYS A 1 88 ? 5.141 -26.406 -16.047 1 93.56 88 LYS A O 1
ATOM 707 N N . ASP A 1 89 ? 3.734 -25.031 -15.055 1 91.5 89 ASP A N 1
ATOM 708 C CA . ASP A 1 89 ? 2.67 -25.266 -16.031 1 91.5 89 ASP A CA 1
ATOM 709 C C . ASP A 1 89 ? 3.068 -24.75 -17.406 1 91.5 89 ASP A C 1
ATOM 711 O O . ASP A 1 89 ? 2.811 -25.406 -18.422 1 91.5 89 ASP A O 1
ATOM 715 N N . LEU A 1 90 ? 3.74 -23.656 -17.484 1 90.81 90 LEU A N 1
ATOM 716 C CA . LEU A 1 90 ? 4.152 -23.094 -18.766 1 90.81 90 LEU A CA 1
ATOM 717 C C . LEU A 1 90 ? 5.211 -23.969 -19.438 1 90.81 90 LEU A C 1
ATOM 719 O O . LEU A 1 90 ? 5.242 -24.094 -20.656 1 90.81 90 LEU A O 1
ATOM 723 N N . LYS A 1 91 ? 6.051 -24.594 -18.641 1 92.62 91 LYS A N 1
ATOM 724 C CA . LYS A 1 91 ? 7.031 -25.531 -19.188 1 92.62 91 LYS A CA 1
ATOM 725 C C . LYS A 1 91 ? 6.34 -26.719 -19.828 1 92.62 91 LYS A C 1
ATOM 727 O O . LYS A 1 91 ? 6.766 -27.203 -20.875 1 92.62 91 LYS A O 1
ATOM 732 N N . ILE A 1 92 ? 5.312 -27.172 -19.188 1 92.25 92 ILE A N 1
ATOM 733 C CA . ILE A 1 92 ? 4.539 -28.281 -19.719 1 92.25 92 ILE A CA 1
ATOM 734 C C . ILE A 1 92 ? 3.902 -27.875 -21.047 1 92.25 92 ILE A C 1
ATOM 736 O O . ILE A 1 92 ? 3.955 -28.625 -22.031 1 92.25 92 ILE A O 1
ATOM 740 N N . ILE A 1 93 ? 3.309 -26.688 -21.125 1 92.12 93 ILE A N 1
ATOM 741 C CA . ILE A 1 93 ? 2.682 -26.188 -22.344 1 92.12 93 ILE A CA 1
ATOM 742 C C . ILE A 1 93 ? 3.738 -26 -23.422 1 92.12 93 ILE A C 1
ATOM 744 O O . ILE A 1 93 ? 3.51 -26.344 -24.578 1 92.12 93 ILE A O 1
ATOM 748 N N . GLN A 1 94 ? 4.879 -25.5 -23.062 1 92.06 94 GLN A N 1
ATOM 749 C CA . GLN A 1 94 ? 5.973 -25.266 -24 1 92.06 94 GLN A CA 1
ATOM 750 C C . GLN A 1 94 ? 6.434 -26.578 -24.641 1 92.06 94 GLN A C 1
ATOM 752 O O . GLN A 1 94 ? 6.645 -26.656 -25.844 1 92.06 94 GLN A O 1
ATOM 757 N N . ARG A 1 95 ? 6.539 -27.578 -23.844 1 93.88 95 ARG A N 1
ATOM 758 C CA . ARG A 1 95 ? 6.961 -28.891 -24.328 1 93.88 95 ARG A CA 1
ATOM 759 C C . ARG A 1 95 ? 5.934 -29.469 -25.297 1 93.88 95 ARG A C 1
ATOM 761 O O . ARG A 1 95 ? 6.293 -30.094 -26.297 1 93.88 95 ARG A O 1
ATOM 768 N N . LYS A 1 96 ? 4.746 -29.203 -24.953 1 93.94 96 LYS A N 1
ATOM 769 C CA . LYS A 1 96 ? 3.658 -29.734 -25.766 1 93.94 96 LYS A CA 1
ATOM 770 C C . LYS A 1 96 ? 3.643 -29.078 -27.156 1 93.94 96 LYS A C 1
ATOM 772 O O . LYS A 1 96 ? 3.309 -29.734 -28.141 1 93.94 96 LYS A O 1
ATOM 777 N N . TYR A 1 97 ? 4.004 -27.844 -27.188 1 92.75 97 TYR A N 1
ATOM 778 C CA . TYR A 1 97 ? 3.92 -27.109 -28.438 1 92.75 97 TYR A CA 1
ATOM 779 C C . TYR A 1 97 ? 5.297 -26.641 -28.891 1 92.75 97 TYR A C 1
ATOM 781 O O . TYR A 1 97 ? 5.449 -25.531 -29.406 1 92.75 97 TYR A O 1
ATOM 789 N N . GLU A 1 98 ? 6.281 -27.344 -28.562 1 88.38 98 GLU A N 1
ATOM 790 C CA . GLU A 1 98 ? 7.688 -27.031 -28.797 1 88.38 98 GLU A CA 1
ATOM 791 C C . GLU A 1 98 ? 7.93 -26.688 -30.266 1 88.38 98 GLU A C 1
ATOM 793 O O . GLU A 1 98 ? 8.75 -25.812 -30.578 1 88.38 98 GLU A O 1
ATOM 798 N N . LYS A 1 99 ? 7.141 -27.203 -31.25 1 91.94 99 LYS A N 1
ATOM 799 C CA . LYS A 1 99 ? 7.367 -27 -32.688 1 91.94 99 LYS A CA 1
ATOM 800 C C . LYS A 1 99 ? 6.398 -25.969 -33.25 1 91.94 99 LYS A C 1
ATOM 802 O O . LYS A 1 99 ? 6.406 -25.703 -34.438 1 91.94 99 LYS A O 1
ATOM 807 N N . ASP A 1 100 ? 5.562 -25.406 -32.438 1 93.5 100 ASP A N 1
ATOM 808 C CA . ASP A 1 100 ? 4.543 -24.453 -32.844 1 93.5 100 ASP A CA 1
ATOM 809 C C . ASP A 1 100 ? 4.504 -23.25 -31.906 1 93.5 100 ASP A C 1
ATOM 811 O O . ASP A 1 100 ? 3.721 -23.219 -30.953 1 93.5 100 ASP A O 1
ATOM 815 N N . GLU A 1 101 ? 5.297 -22.312 -32.25 1 89.56 101 GLU A N 1
ATOM 816 C CA . GLU A 1 101 ? 5.438 -21.125 -31.406 1 89.56 101 GLU A CA 1
ATOM 817 C C . GLU A 1 101 ? 4.125 -20.359 -31.312 1 89.56 101 GLU A C 1
ATOM 819 O O . GLU A 1 101 ? 3.768 -19.859 -30.234 1 89.56 101 GLU A O 1
ATOM 824 N N . GLU A 1 102 ? 3.449 -20.219 -32.406 1 93.19 102 GLU A N 1
ATOM 825 C CA . GLU A 1 102 ? 2.186 -19.5 -32.406 1 93.19 102 GLU A CA 1
ATOM 826 C C . GLU A 1 102 ? 1.156 -20.141 -31.5 1 93.19 102 GLU A C 1
ATOM 828 O O . GLU A 1 102 ? 0.472 -19.453 -30.734 1 93.19 102 GLU A O 1
ATOM 833 N N . LEU A 1 103 ? 1.104 -21.453 -31.641 1 94.19 103 LEU A N 1
ATOM 834 C CA . LEU A 1 103 ? 0.164 -22.188 -30.781 1 94.19 103 LEU A CA 1
ATOM 835 C C . LEU A 1 103 ? 0.567 -22.094 -29.328 1 94.19 103 LEU A C 1
ATOM 837 O O . LEU A 1 103 ? -0.293 -22.016 -28.438 1 94.19 103 LEU A O 1
ATOM 841 N N . TYR A 1 104 ? 1.919 -22.125 -29.094 1 92.12 104 TYR A N 1
ATOM 842 C CA . TYR A 1 104 ? 2.41 -21.938 -27.734 1 92.12 104 TYR A CA 1
ATOM 843 C C . TYR A 1 104 ? 1.958 -20.594 -27.156 1 92.12 104 TYR A C 1
ATOM 845 O O . TYR A 1 104 ? 1.406 -20.531 -26.062 1 92.12 104 TYR A O 1
ATOM 853 N N . ILE A 1 105 ? 2.125 -19.5 -27.938 1 87.62 105 ILE A N 1
ATOM 854 C CA . ILE A 1 105 ? 1.793 -18.156 -27.484 1 87.62 105 ILE A CA 1
ATOM 855 C C . ILE A 1 105 ? 0.291 -18.047 -27.234 1 87.62 105 ILE A C 1
ATOM 857 O O . ILE A 1 105 ? -0.135 -17.516 -26.203 1 87.62 105 ILE A O 1
ATOM 861 N N . LYS A 1 106 ? -0.52 -18.547 -28.078 1 90.88 106 LYS A N 1
ATOM 862 C CA . LYS A 1 106 ? -1.973 -18.516 -27.938 1 90.88 106 LYS A CA 1
ATOM 863 C C . LYS A 1 106 ? -2.424 -19.281 -26.703 1 90.88 106 LYS A C 1
ATOM 865 O O . LYS A 1 106 ? -3.283 -18.828 -25.953 1 90.88 106 LYS A O 1
ATOM 870 N N . THR A 1 107 ? -1.802 -20.5 -26.516 1 92.44 107 THR A N 1
ATOM 871 C CA . THR A 1 107 ? -2.174 -21.344 -25.391 1 92.44 107 THR A CA 1
ATOM 872 C C . THR A 1 107 ? -1.729 -20.719 -24.078 1 92.44 107 THR A C 1
ATOM 874 O O . THR A 1 107 ? -2.445 -20.781 -23.062 1 92.44 107 THR A O 1
ATOM 877 N N . LYS A 1 108 ? -0.516 -20.141 -24.031 1 87.06 108 LYS A N 1
ATOM 878 C CA . LYS A 1 108 ? 0.002 -19.406 -22.875 1 87.06 108 LYS A CA 1
ATOM 879 C C . LYS A 1 108 ? -0.938 -18.281 -22.469 1 87.06 108 LYS A C 1
ATOM 881 O O . LYS A 1 108 ? -1.244 -18.109 -21.281 1 87.06 108 LYS A O 1
ATOM 886 N N . GLU A 1 109 ? -1.405 -17.516 -23.406 1 84.56 109 GLU A N 1
ATOM 887 C CA . GLU A 1 109 ? -2.326 -16.422 -23.141 1 84.56 109 GLU A CA 1
ATOM 888 C C . GLU A 1 109 ? -3.646 -16.938 -22.578 1 84.56 109 GLU A C 1
ATOM 890 O O . GLU A 1 109 ? -4.164 -16.375 -21.594 1 84.56 109 GLU A O 1
ATOM 895 N N . LYS A 1 110 ? -4.191 -17.953 -23.172 1 88.19 110 LYS A N 1
ATOM 896 C CA . LYS A 1 110 ? -5.426 -18.562 -22.688 1 88.19 110 LYS A CA 1
ATOM 897 C C . LYS A 1 110 ? -5.266 -19.062 -21.266 1 88.19 110 LYS A C 1
ATOM 899 O O . LYS A 1 110 ? -6.176 -18.922 -2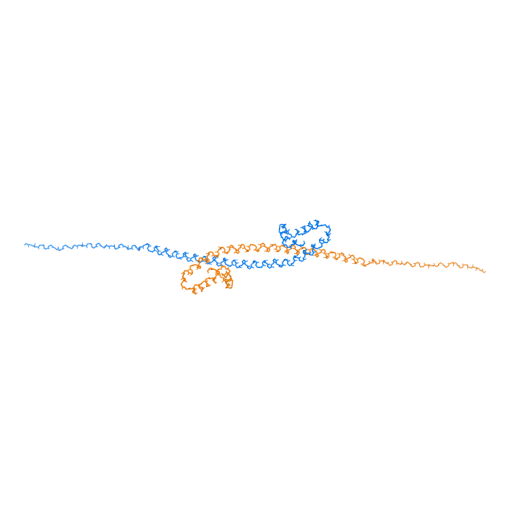0.438 1 88.19 110 LYS A O 1
ATOM 904 N N . TYR A 1 111 ? -4.082 -19.672 -21.016 1 88.62 111 TYR A N 1
ATOM 905 C CA . TYR A 1 111 ? -3.771 -20.203 -19.703 1 88.62 111 TYR A CA 1
ATOM 906 C C . TYR A 1 111 ? -3.781 -19.109 -18.641 1 88.62 111 TYR A C 1
ATOM 908 O O . TYR A 1 111 ? -4.379 -19.266 -17.578 1 88.62 111 TYR A O 1
ATOM 916 N N . ILE A 1 112 ? -3.227 -18.047 -18.875 1 82.25 112 ILE A N 1
ATOM 917 C CA . ILE A 1 112 ? -3.078 -16.969 -17.906 1 82.25 112 ILE A CA 1
ATOM 918 C C . ILE A 1 112 ? -4.418 -16.281 -17.703 1 82.25 112 ILE A C 1
ATOM 920 O O . ILE A 1 112 ? -4.762 -15.883 -16.594 1 82.25 112 ILE A O 1
ATOM 924 N N . LYS A 1 113 ? -5.195 -16.125 -18.672 1 84.94 113 LYS A N 1
ATOM 925 C CA . LYS A 1 113 ? -6.477 -15.414 -18.641 1 84.94 113 LYS A CA 1
ATOM 926 C C . LYS A 1 113 ? -7.469 -16.125 -17.719 1 84.94 113 LYS A C 1
ATOM 928 O O . LYS A 1 113 ? -8.391 -15.5 -17.203 1 84.94 113 LYS A O 1
ATOM 933 N N . GLN A 1 114 ? -7.207 -17.344 -17.484 1 86.75 114 GLN A N 1
ATOM 934 C CA . GLN A 1 114 ? -8.172 -18.109 -16.703 1 86.75 114 GLN A CA 1
ATOM 935 C C . GLN A 1 114 ? -8.102 -17.734 -15.227 1 86.75 114 GLN A C 1
ATOM 937 O O . GLN A 1 114 ? -9.016 -18.031 -14.461 1 86.75 114 GLN A O 1
ATOM 942 N N . PHE A 1 115 ? -7.043 -17.078 -14.859 1 84.12 115 PHE A N 1
ATOM 943 C CA . PHE A 1 115 ? -6.824 -16.859 -13.43 1 84.12 115 PHE A CA 1
ATOM 944 C C . PHE A 1 115 ? -7.328 -15.477 -13.023 1 84.12 115 PHE A C 1
ATOM 946 O O . PHE A 1 115 ? -7.242 -15.102 -11.852 1 84.12 115 PHE A O 1
ATOM 953 N N . SER A 1 116 ? -7.785 -14.68 -13.836 1 81.19 116 SER A N 1
ATOM 954 C CA . SER A 1 116 ? -8.305 -13.352 -13.5 1 81.19 116 SER A CA 1
ATOM 955 C C . SER A 1 116 ? -9.617 -13.078 -14.219 1 81.19 116 SER A C 1
ATOM 957 O O . SER A 1 116 ? -9.781 -13.438 -15.391 1 81.19 116 SER A O 1
ATOM 959 N N . ASP A 1 117 ? -10.461 -12.516 -13.398 1 78.81 117 ASP A N 1
ATOM 960 C CA . ASP A 1 117 ? -11.734 -12.109 -13.984 1 78.81 117 ASP A CA 1
ATOM 961 C C . ASP A 1 117 ? -11.57 -10.844 -14.828 1 78.81 117 ASP A C 1
ATOM 963 O O . ASP A 1 117 ? -12.438 -10.508 -15.633 1 78.81 117 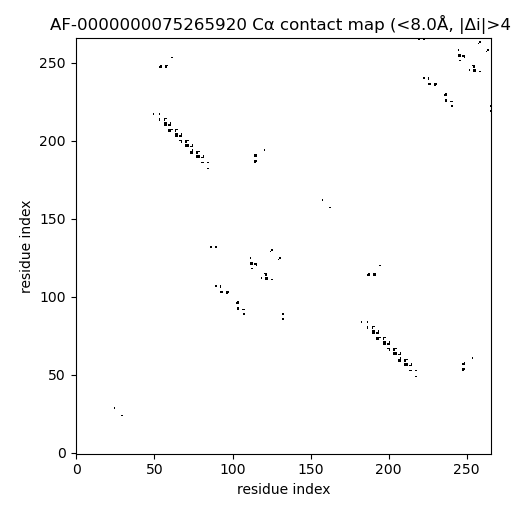ASP A O 1
ATOM 967 N N . ASN A 1 118 ? -10.469 -10.188 -14.656 1 83.12 118 ASN A N 1
ATOM 968 C CA . ASN A 1 118 ? -10.117 -9 -15.43 1 83.12 118 ASN A CA 1
ATOM 969 C C . ASN A 1 118 ? -8.938 -9.266 -16.359 1 83.12 118 ASN A C 1
ATOM 971 O O . ASN A 1 118 ? -7.785 -9.281 -15.914 1 83.12 118 ASN A O 1
ATOM 975 N N . PRO A 1 119 ? -9.32 -9.43 -17.562 1 78.56 119 PRO A N 1
ATOM 976 C CA . PRO A 1 119 ? -8.266 -9.789 -18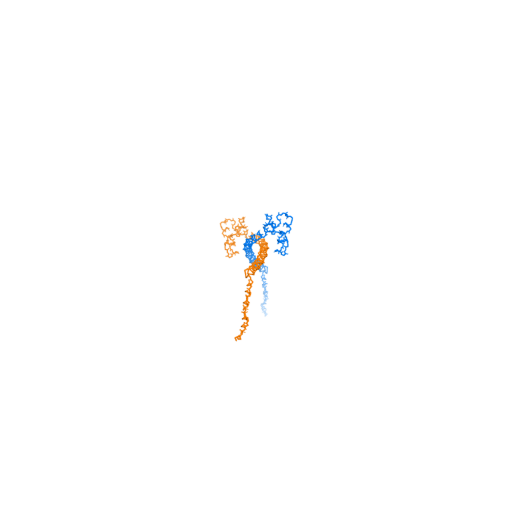.516 1 78.56 119 PRO A CA 1
ATOM 977 C C . PRO A 1 119 ? -7.137 -8.766 -18.562 1 78.56 119 PRO A C 1
ATOM 979 O O . PRO A 1 119 ? -5.98 -9.125 -18.797 1 78.56 119 PRO A O 1
ATOM 982 N N . GLY A 1 120 ? -7.496 -7.504 -18.344 1 82.88 120 GLY A N 1
ATOM 983 C CA . GLY A 1 120 ? -6.477 -6.465 -18.328 1 82.88 120 GLY A CA 1
ATOM 984 C C . GLY A 1 120 ? -5.461 -6.645 -17.203 1 82.88 120 GLY A C 1
ATOM 985 O O . GLY A 1 120 ? -4.258 -6.473 -17.422 1 82.88 120 GLY A O 1
ATOM 986 N N . GLU A 1 121 ? -5.98 -7.07 -16.094 1 83.12 121 GLU A N 1
ATOM 987 C CA . GLU A 1 121 ? -5.105 -7.305 -14.945 1 83.12 121 GLU A CA 1
ATOM 988 C C . GLU A 1 121 ? -4.219 -8.523 -15.172 1 83.12 121 GLU A C 1
ATOM 990 O O . GLU A 1 121 ? -3.033 -8.508 -14.836 1 83.12 121 GLU A O 1
ATOM 995 N N . ALA A 1 122 ? -4.848 -9.57 -15.758 1 77.38 122 ALA A N 1
ATOM 996 C CA . ALA A 1 122 ? -4.078 -10.773 -16.078 1 77.38 122 ALA A CA 1
ATOM 997 C C . ALA A 1 122 ? -2.959 -10.453 -17.062 1 77.38 122 ALA A C 1
ATOM 999 O O . ALA A 1 122 ? -1.822 -10.898 -16.891 1 77.38 122 ALA A O 1
ATOM 1000 N N . LYS A 1 123 ? -3.324 -9.641 -17.984 1 79.38 123 LYS A N 1
ATOM 1001 C CA . LYS A 1 123 ? -2.344 -9.242 -19 1 79.38 123 LYS A CA 1
ATOM 1002 C C . LYS A 1 123 ? -1.215 -8.43 -18.375 1 79.38 123 LYS A C 1
ATOM 1004 O O . LYS A 1 123 ? -0.044 -8.625 -18.703 1 79.38 123 LYS A O 1
ATOM 1009 N N . ALA A 1 124 ? -1.55 -7.551 -17.547 1 85.75 124 ALA A N 1
ATOM 1010 C CA . ALA A 1 124 ? -0.553 -6.727 -16.875 1 85.75 124 ALA A CA 1
ATOM 1011 C C . ALA A 1 124 ? 0.373 -7.578 -16 1 85.75 124 ALA A C 1
ATOM 1013 O O . ALA A 1 124 ? 1.587 -7.359 -15.984 1 85.75 124 ALA A O 1
ATOM 1014 N N . PHE A 1 125 ? -0.189 -8.523 -15.312 1 84.62 125 PHE A N 1
ATOM 1015 C CA . PHE A 1 125 ? 0.592 -9.445 -14.5 1 84.62 125 PHE A CA 1
ATOM 1016 C C . PHE A 1 125 ? 1.61 -10.195 -15.352 1 84.62 125 PHE A C 1
ATOM 1018 O O . PHE A 1 125 ? 2.787 -10.273 -14.992 1 84.62 125 PHE A O 1
ATOM 1025 N N . MET A 1 126 ? 1.133 -10.695 -16.5 1 78 126 MET A N 1
ATOM 1026 C CA . MET A 1 126 ? 1.983 -11.445 -17.422 1 78 126 MET A CA 1
ATOM 1027 C C . MET A 1 126 ? 3.141 -10.586 -17.922 1 78 126 MET A C 1
ATOM 1029 O O . MET A 1 126 ? 4.293 -11.031 -17.906 1 78 126 MET A O 1
ATOM 1033 N N . LYS A 1 127 ? 2.75 -9.461 -18.375 1 83 127 LYS A N 1
ATOM 1034 C CA . LYS A 1 127 ? 3.748 -8.547 -18.922 1 83 127 LYS A CA 1
ATOM 1035 C C . LYS A 1 127 ? 4.824 -8.219 -17.891 1 83 127 LYS A C 1
ATOM 1037 O O . LYS A 1 127 ? 6.008 -8.164 -18.219 1 83 127 LYS A O 1
ATOM 1042 N N . LYS A 1 128 ? 4.41 -8.156 -16.766 1 87.19 128 LYS A N 1
ATOM 1043 C CA . LYS A 1 128 ? 5.34 -7.742 -15.719 1 87.19 128 LYS A CA 1
ATOM 1044 C C . LYS A 1 128 ? 6.203 -8.914 -15.25 1 87.19 128 LYS A C 1
ATOM 1046 O O . LYS A 1 128 ? 7.395 -8.742 -14.992 1 87.19 128 LYS A O 1
ATOM 1051 N N . HIS A 1 129 ? 5.582 -10.078 -15.211 1 88.31 129 HIS A N 1
ATOM 1052 C CA . HIS A 1 129 ? 6.266 -11.133 -14.469 1 88.31 129 HIS A CA 1
ATOM 1053 C C . HIS A 1 129 ? 6.633 -12.297 -15.383 1 88.31 129 HIS A C 1
ATOM 1055 O O . HIS A 1 129 ? 7.492 -13.109 -15.039 1 88.31 129 HIS A O 1
ATOM 1061 N N . LEU A 1 130 ? 5.973 -12.398 -16.531 1 82.44 130 LEU A N 1
ATOM 1062 C CA . LEU A 1 130 ? 6.141 -13.617 -17.312 1 82.44 130 LEU A CA 1
ATOM 1063 C C . LEU A 1 130 ? 6.703 -13.297 -18.703 1 82.44 130 LEU A C 1
ATOM 1065 O O . LEU A 1 130 ? 6.711 -14.164 -19.578 1 82.44 130 LEU A O 1
ATOM 1069 N N . GLN A 1 131 ? 7.094 -12.078 -18.969 1 77.88 131 GLN A N 1
ATOM 1070 C CA . GLN A 1 131 ? 7.574 -11.633 -20.266 1 77.88 131 GLN A CA 1
ATOM 1071 C C . GLN A 1 131 ? 8.719 -12.516 -20.766 1 77.88 131 GLN A C 1
ATOM 1073 O O . GLN A 1 131 ? 8.797 -12.836 -21.953 1 77.88 131 GLN A O 1
ATOM 1078 N N . ASN A 1 132 ? 9.492 -12.984 -19.859 1 74.44 132 ASN A N 1
ATOM 1079 C CA . ASN A 1 132 ? 10.672 -13.719 -20.297 1 74.44 132 ASN A CA 1
ATOM 1080 C C . ASN A 1 132 ? 10.477 -15.227 -20.172 1 74.44 132 ASN A C 1
ATOM 1082 O O . ASN A 1 132 ? 11.422 -16 -20.328 1 74.44 132 ASN A O 1
ATOM 1086 N N . LEU A 1 133 ? 9.281 -15.648 -19.922 1 71.12 133 LEU A N 1
ATOM 1087 C CA . LEU A 1 133 ? 9 -17.078 -19.828 1 71.12 133 LEU A CA 1
ATOM 1088 C C . LEU A 1 133 ? 8.352 -17.594 -21.109 1 71.12 133 LEU A C 1
ATOM 1090 O O . LEU A 1 133 ? 7.426 -16.969 -21.641 1 71.12 133 LEU A O 1
ATOM 1094 N N . MET B 1 1 ? -20.344 -130.25 -18.797 1 33.28 1 MET B N 1
ATOM 1095 C CA . MET B 1 1 ? -19.219 -129.25 -18.656 1 33.28 1 MET B CA 1
ATOM 1096 C C . MET B 1 1 ? -19.578 -127.875 -19.172 1 33.28 1 MET B C 1
ATOM 1098 O O . MET B 1 1 ? -19.531 -127.625 -20.391 1 33.28 1 MET B O 1
ATOM 1102 N N . SER B 1 2 ? -20.656 -127.312 -18.562 1 35.47 2 SER B N 1
ATOM 1103 C CA . SER B 1 2 ? -21.406 -126.062 -18.922 1 35.47 2 SER B CA 1
ATOM 1104 C C . SER B 1 2 ? -20.516 -124.875 -18.812 1 35.47 2 SER B C 1
ATOM 1106 O O . SER B 1 2 ? -19.906 -124.625 -17.766 1 35.47 2 SER B O 1
ATOM 1108 N N . ASN B 1 3 ? -19.969 -124.375 -19.922 1 34.25 3 ASN B N 1
ATOM 1109 C CA . ASN B 1 3 ? -19.062 -123.25 -20.203 1 34.25 3 ASN B CA 1
ATOM 1110 C C . ASN B 1 3 ? -19.703 -121.875 -19.859 1 34.25 3 ASN B C 1
ATOM 1112 O O . ASN B 1 3 ? -20.625 -121.438 -20.562 1 34.25 3 ASN B O 1
ATOM 1116 N N . TYR B 1 4 ? -20.031 -121.562 -18.641 1 41.25 4 TYR B N 1
ATOM 1117 C CA . TYR B 1 4 ? -20.625 -120.25 -18.266 1 41.25 4 TYR B CA 1
ATOM 1118 C C . TYR B 1 4 ? -19.688 -119.125 -18.609 1 41.25 4 TYR B C 1
ATOM 1120 O O . TYR B 1 4 ? -18.547 -119.062 -18.141 1 41.25 4 TYR B O 1
ATOM 1128 N N . SER B 1 5 ? -19.844 -118.562 -19.797 1 38.84 5 SER B N 1
ATOM 1129 C CA . SER B 1 5 ? -19.109 -117.438 -20.344 1 38.84 5 SER B CA 1
ATOM 1130 C C . SER B 1 5 ? -19.297 -116.188 -19.469 1 38.84 5 SER B C 1
ATOM 1132 O O . SER B 1 5 ? -20.438 -115.75 -19.203 1 38.84 5 SER B O 1
ATOM 1134 N N . LYS B 1 6 ? -18.344 -115.875 -18.594 1 44.56 6 LYS B N 1
ATOM 1135 C CA . LYS B 1 6 ? -18.281 -114.75 -17.703 1 44.56 6 LYS B CA 1
ATOM 1136 C C . LYS B 1 6 ? -18.344 -113.438 -18.5 1 44.56 6 LYS B C 1
ATOM 1138 O O . LYS B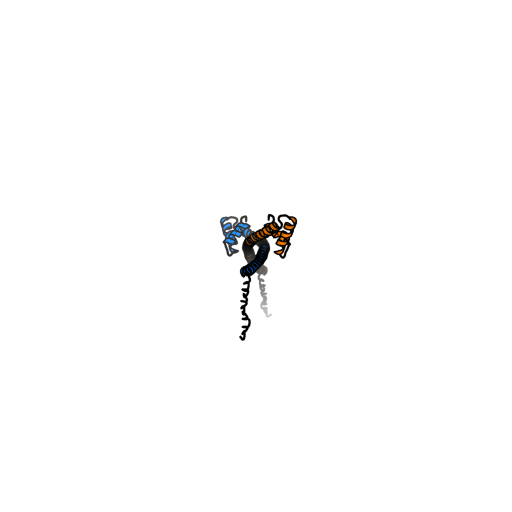 1 6 ? -17.609 -113.25 -19.453 1 44.56 6 LYS B O 1
ATOM 1143 N N . GLY B 1 7 ? -19.516 -112.75 -18.516 1 38.38 7 GLY B N 1
ATOM 1144 C CA . GLY B 1 7 ? -19.812 -111.438 -19.141 1 38.38 7 GLY B CA 1
ATOM 1145 C C . GLY B 1 7 ? -18.844 -110.375 -18.734 1 38.38 7 GLY B C 1
ATOM 1146 O O . GLY B 1 7 ? -18.109 -110.5 -17.75 1 38.38 7 GLY B O 1
ATOM 1147 N N . PRO B 1 8 ? -18.516 -109.438 -19.688 1 42.69 8 PRO B N 1
ATOM 1148 C CA . PRO B 1 8 ? -17.469 -108.438 -19.609 1 42.69 8 PRO B CA 1
ATOM 1149 C C . PRO B 1 8 ? -17.703 -107.438 -18.484 1 42.69 8 PRO B C 1
ATOM 1151 O O . PRO B 1 8 ? -18.844 -107.188 -18.047 1 42.69 8 PRO B O 1
ATOM 1154 N N . LEU B 1 9 ? -16.734 -107.25 -17.562 1 41.53 9 LEU B N 1
ATOM 1155 C CA . LEU B 1 9 ? -16.656 -106.312 -16.469 1 41.53 9 LEU B CA 1
ATOM 1156 C C . LEU B 1 9 ? -16.703 -104.875 -17 1 41.53 9 LEU B C 1
ATOM 1158 O O . LEU B 1 9 ? -15.914 -104.5 -17.875 1 41.53 9 LEU B O 1
ATOM 1162 N N . ASP B 1 10 ? -17.891 -104.188 -17.047 1 42.69 10 ASP B N 1
ATOM 1163 C CA . ASP B 1 10 ? -18.094 -102.75 -17.344 1 42.69 10 ASP B CA 1
ATOM 1164 C C . ASP B 1 10 ? -17.234 -101.875 -16.438 1 42.69 10 ASP B C 1
ATOM 1166 O O . ASP B 1 10 ? -17.328 -101.938 -15.219 1 42.69 10 ASP B O 1
ATOM 1170 N N . SER B 1 11 ? -15.984 -101.562 -16.891 1 42.94 11 SER B N 1
ATOM 1171 C CA . SER B 1 11 ? -15.117 -100.562 -16.203 1 42.94 11 SER B CA 1
ATOM 1172 C C . SER B 1 11 ? -15.766 -99.188 -16.109 1 42.94 11 SER B C 1
ATOM 1174 O O . SER B 1 11 ? -16.062 -98.562 -17.125 1 42.94 11 SER B O 1
ATOM 1176 N N . ASP B 1 12 ? -16.484 -98.875 -15.055 1 45.25 12 ASP B N 1
ATOM 1177 C CA . ASP B 1 12 ? -16.922 -97.5 -14.68 1 45.25 12 ASP B CA 1
ATOM 1178 C C . ASP B 1 12 ? -15.734 -96.562 -14.648 1 45.25 12 ASP B C 1
ATOM 1180 O O . ASP B 1 12 ? -14.844 -96.688 -13.805 1 45.25 12 ASP B O 1
ATOM 1184 N N . THR B 1 13 ? -15.25 -96.062 -15.867 1 46.34 13 THR B N 1
ATOM 1185 C CA . THR B 1 13 ? -14.281 -95 -15.883 1 46.34 13 THR B CA 1
ATOM 1186 C C . THR B 1 13 ? -14.867 -93.75 -15.227 1 46.34 13 THR B C 1
ATOM 1188 O O . THR B 1 13 ? -15.867 -93.188 -15.695 1 46.34 13 THR B O 1
ATOM 1191 N N . ASP B 1 14 ? -14.695 -93.5 -13.953 1 45.03 14 ASP B N 1
ATOM 1192 C CA . ASP B 1 14 ? -14.945 -92.25 -13.25 1 45.03 14 ASP B CA 1
ATOM 1193 C C . ASP B 1 14 ? -14.289 -91.125 -13.977 1 45.03 14 ASP B C 1
ATOM 1195 O O . ASP B 1 14 ? -13.062 -91.062 -14.102 1 45.03 14 ASP B O 1
ATOM 1199 N N . ASP B 1 15 ? -14.977 -90.5 -15.016 1 47.16 15 ASP B N 1
ATOM 1200 C CA . ASP B 1 15 ? -14.57 -89.188 -15.586 1 47.16 15 ASP B CA 1
ATOM 1201 C C . ASP B 1 15 ? -14.375 -88.188 -14.492 1 47.16 15 ASP B C 1
ATOM 1203 O O . ASP B 1 15 ? -15.328 -87.812 -13.82 1 47.16 15 ASP B O 1
ATOM 1207 N N . GLU B 1 16 ? -13.156 -88.062 -13.891 1 47.84 16 GLU B N 1
ATOM 1208 C CA . GLU B 1 16 ? -12.805 -86.938 -13.008 1 47.84 16 GLU B CA 1
ATOM 1209 C C . GLU B 1 16 ? -13.062 -85.625 -13.68 1 47.84 16 GLU B C 1
ATOM 1211 O O . GLU B 1 16 ? -12.461 -85.312 -14.711 1 47.84 16 GLU B O 1
ATOM 1216 N N . VAL B 1 17 ? -14.281 -85.062 -13.602 1 53.5 17 VAL B N 1
ATOM 1217 C CA . VAL B 1 17 ? -14.562 -83.688 -13.977 1 53.5 17 VAL B CA 1
ATOM 1218 C C . VAL B 1 17 ? -13.484 -82.75 -13.422 1 53.5 17 VAL B C 1
ATOM 1220 O O . VAL B 1 17 ? -13.289 -82.688 -12.203 1 53.5 17 VAL B O 1
ATOM 1223 N N . VAL B 1 18 ? -12.375 -82.562 -14.195 1 53.19 18 VAL B N 1
ATOM 1224 C CA . VAL B 1 18 ? -11.43 -81.562 -13.836 1 53.19 18 VAL B CA 1
ATOM 1225 C C . VAL B 1 18 ? -12.172 -80.188 -13.648 1 53.19 18 VAL B C 1
ATOM 1227 O O . VAL B 1 18 ? -12.781 -79.688 -14.586 1 53.19 18 VAL B O 1
ATOM 1230 N N . LYS B 1 19 ? -12.797 -80 -12.484 1 50.34 19 LYS B N 1
ATOM 1231 C CA . LYS B 1 19 ? -13.312 -78.688 -12.148 1 50.34 19 LYS B CA 1
ATOM 1232 C C . LYS B 1 19 ? -12.344 -77.625 -12.594 1 50.34 19 LYS B C 1
ATOM 1234 O O . LYS B 1 19 ? -11.172 -77.625 -12.219 1 50.34 19 LYS B O 1
ATOM 1239 N N . ASP B 1 20 ? -12.617 -76.938 -13.75 1 53.16 20 ASP B N 1
ATOM 1240 C CA . ASP B 1 20 ? -11.891 -75.75 -14.156 1 53.16 20 ASP B CA 1
ATOM 1241 C C . ASP B 1 20 ? -11.664 -74.812 -12.977 1 53.16 20 ASP B C 1
ATOM 1243 O O . ASP B 1 20 ? -12.609 -74.5 -12.25 1 53.16 20 ASP B O 1
ATOM 1247 N N . LYS B 1 21 ? -10.492 -74.812 -12.43 1 54.66 21 LYS B N 1
ATOM 1248 C CA . LYS B 1 21 ? -10.141 -73.75 -11.469 1 54.66 21 LYS B CA 1
ATOM 1249 C C . LYS B 1 21 ? -10.594 -72.375 -11.953 1 54.66 21 LYS B C 1
ATOM 1251 O O . LYS B 1 21 ? -10.391 -72 -13.109 1 54.66 21 LYS B O 1
ATOM 1256 N N . PRO B 1 22 ? -11.672 -71.812 -11.359 1 52.59 22 PRO B N 1
ATOM 1257 C CA . PRO B 1 22 ? -11.961 -70.438 -11.781 1 52.59 22 PRO B CA 1
ATOM 1258 C C . PRO B 1 22 ? -10.695 -69.625 -12.055 1 52.59 22 PRO B C 1
ATOM 1260 O O . PRO B 1 22 ? -9.719 -69.75 -11.32 1 52.59 22 PRO B O 1
ATOM 1263 N N . ILE B 1 23 ? -10.336 -69.375 -13.305 1 49.59 23 ILE B N 1
ATOM 1264 C CA . ILE B 1 23 ? -9.336 -68.312 -13.594 1 49.59 23 ILE B CA 1
ATOM 1265 C C . ILE B 1 23 ? -9.523 -67.188 -12.648 1 49.59 23 ILE B C 1
ATOM 1267 O O . ILE B 1 23 ? -10.555 -66.5 -12.672 1 49.59 23 ILE B O 1
ATOM 1271 N N . MET B 1 24 ? -9.07 -67.188 -11.422 1 49.66 24 MET B N 1
ATOM 1272 C CA . MET B 1 24 ? -9.008 -65.938 -10.688 1 49.66 24 MET B CA 1
ATOM 1273 C C . MET B 1 24 ? -8.766 -64.75 -11.641 1 49.66 24 MET B C 1
ATOM 1275 O O . MET B 1 24 ? -7.875 -64.812 -12.492 1 49.66 24 MET B O 1
ATOM 1279 N N . PRO B 1 25 ? -9.789 -64 -12.086 1 53.84 25 PRO B N 1
ATOM 1280 C CA . PRO B 1 25 ? -9.406 -62.812 -12.812 1 53.84 25 PRO B CA 1
ATOM 1281 C C . PRO B 1 25 ? -7.988 -62.344 -12.484 1 53.84 25 PRO B C 1
ATOM 1283 O O . PRO B 1 25 ? -7.586 -62.344 -11.312 1 53.84 25 PRO B O 1
ATOM 1286 N N . THR B 1 26 ? -6.973 -62.719 -13.172 1 54.81 26 THR B N 1
ATOM 1287 C CA . THR B 1 26 ? -5.609 -62.312 -12.883 1 54.81 26 THR B CA 1
ATOM 1288 C C . THR B 1 26 ? -5.602 -60.906 -12.281 1 54.81 26 THR B C 1
ATOM 1290 O O . THR B 1 26 ? -5.871 -59.906 -12.977 1 54.81 26 THR B O 1
ATOM 1293 N N . THR B 1 27 ? -6.047 -60.531 -11 1 66.12 27 THR B N 1
ATOM 1294 C CA . THR B 1 27 ? -6.145 -59.531 -9.93 1 66.12 27 THR B CA 1
ATOM 1295 C C . THR B 1 27 ? -5.059 -58.469 -10.078 1 66.12 27 THR B C 1
ATOM 1297 O O . THR B 1 27 ? -5.266 -57.312 -9.711 1 66.12 27 THR B O 1
ATOM 1300 N N . THR B 1 28 ? -4.113 -58.781 -10.773 1 73.62 28 THR B N 1
ATOM 1301 C CA . THR B 1 28 ? -3.021 -57.844 -10.828 1 73.62 28 THR B CA 1
ATOM 1302 C C . THR B 1 28 ? -3.344 -56.719 -11.805 1 73.62 28 THR B C 1
ATOM 1304 O O . THR B 1 28 ? -3.082 -55.531 -11.523 1 73.62 28 THR B O 1
ATOM 1307 N N . THR B 1 29 ? -3.955 -57.094 -12.914 1 78.69 29 THR B N 1
ATOM 1308 C CA . THR B 1 29 ? -4.309 -56.094 -13.93 1 78.69 29 THR B CA 1
ATOM 1309 C C . THR B 1 29 ? -5.418 -55.188 -13.422 1 78.69 29 THR B C 1
ATOM 1311 O O . THR B 1 29 ? -5.387 -53.969 -13.656 1 78.69 29 THR B O 1
ATOM 1314 N N . GLU B 1 30 ? -6.398 -55.875 -12.883 1 75.88 30 GLU B N 1
ATOM 1315 C CA . GLU B 1 30 ? -7.492 -55.094 -12.32 1 75.88 30 GLU B CA 1
ATOM 1316 C C . GLU B 1 30 ? -6.992 -54.156 -11.227 1 75.88 30 GLU B C 1
ATOM 1318 O O . GLU B 1 30 ? -7.387 -53 -11.172 1 75.88 30 GLU B O 1
ATOM 1323 N N . LYS B 1 31 ? -6.105 -54.719 -10.438 1 78.88 31 LYS B N 1
ATOM 1324 C CA . LYS B 1 31 ? -5.516 -53.906 -9.375 1 78.88 31 LYS B CA 1
ATOM 1325 C C . LYS B 1 31 ? -4.676 -52.781 -9.953 1 78.88 31 LYS B C 1
ATOM 1327 O O . LYS B 1 31 ? -4.699 -51.656 -9.445 1 78.88 31 LYS B O 1
ATOM 1332 N N . GLN B 1 32 ? -3.984 -53.062 -11.039 1 84.31 32 GLN B N 1
ATOM 1333 C CA . GLN B 1 32 ? -3.207 -52.062 -11.734 1 84.31 32 GLN B CA 1
ATOM 1334 C C . GLN B 1 32 ? -4.117 -51 -12.359 1 84.31 32 GLN B C 1
ATOM 1336 O O . GLN B 1 32 ? -3.824 -49.812 -12.297 1 84.31 32 GLN B O 1
ATOM 1341 N N . GLY B 1 33 ? -5.172 -51.469 -12.883 1 83.44 33 GLY B N 1
ATOM 1342 C CA . GLY B 1 33 ? -6.148 -50.531 -13.445 1 83.44 33 GLY B CA 1
ATOM 1343 C C . GLY B 1 33 ? -6.758 -49.594 -12.414 1 83.44 33 GLY B C 1
ATOM 1344 O O . GLY B 1 33 ? -6.91 -48.406 -12.664 1 83.44 33 GLY B O 1
ATOM 1345 N N . ILE B 1 34 ? -7.055 -50.156 -11.258 1 82.38 34 ILE B N 1
ATOM 1346 C CA . ILE B 1 34 ? -7.613 -49.375 -10.156 1 82.38 34 ILE B CA 1
ATOM 1347 C C . ILE B 1 34 ? -6.57 -48.375 -9.656 1 82.38 34 ILE B C 1
ATOM 1349 O O . ILE B 1 34 ? -6.895 -47.219 -9.367 1 82.38 34 ILE B O 1
ATOM 1353 N N . ARG B 1 35 ? -5.344 -48.812 -9.648 1 85.25 35 ARG B N 1
ATOM 1354 C CA . ARG B 1 35 ? -4.258 -47.969 -9.195 1 85.25 35 ARG B CA 1
ATOM 1355 C C . ARG B 1 35 ? -4.035 -46.812 -10.172 1 85.25 35 ARG B C 1
ATOM 1357 O O . ARG B 1 35 ? -3.84 -45.656 -9.75 1 85.25 35 ARG B O 1
ATOM 1364 N N . ILE B 1 36 ? -4.105 -47.094 -11.422 1 86.38 36 ILE B N 1
ATOM 1365 C CA . ILE B 1 36 ? -3.91 -46.062 -12.453 1 86.38 36 ILE B CA 1
ATOM 1366 C C . ILE B 1 36 ? -5.066 -45.094 -12.414 1 86.38 36 ILE B C 1
ATOM 1368 O O . ILE B 1 36 ? -4.852 -43.875 -12.508 1 86.38 36 ILE B O 1
ATOM 1372 N N . LYS B 1 37 ? -6.277 -45.594 -12.258 1 85.25 37 LYS B N 1
ATOM 1373 C CA . LYS B 1 37 ? -7.438 -44.719 -12.156 1 85.25 37 LYS B CA 1
ATOM 1374 C C . LYS B 1 37 ? -7.359 -43.844 -10.906 1 85.25 37 LYS B C 1
ATOM 1376 O O . LYS B 1 37 ? -7.703 -42.656 -10.938 1 85.25 37 LYS B O 1
ATOM 1381 N N . GLY B 1 38 ? -6.898 -44.469 -9.852 1 86.06 38 GLY B N 1
ATOM 1382 C CA . GLY B 1 38 ? -6.711 -43.719 -8.609 1 86.06 38 GLY B CA 1
ATOM 1383 C C . GLY B 1 38 ? -5.668 -42.625 -8.727 1 86.06 38 GLY B C 1
ATOM 1384 O O . GLY B 1 38 ? -5.871 -41.531 -8.227 1 86.06 38 GLY B O 1
ATOM 1385 N N . LEU B 1 39 ? -4.559 -43 -9.367 1 87.44 39 LEU B N 1
ATOM 1386 C CA . LEU B 1 39 ? -3.494 -42.031 -9.578 1 87.44 39 LEU B CA 1
ATOM 138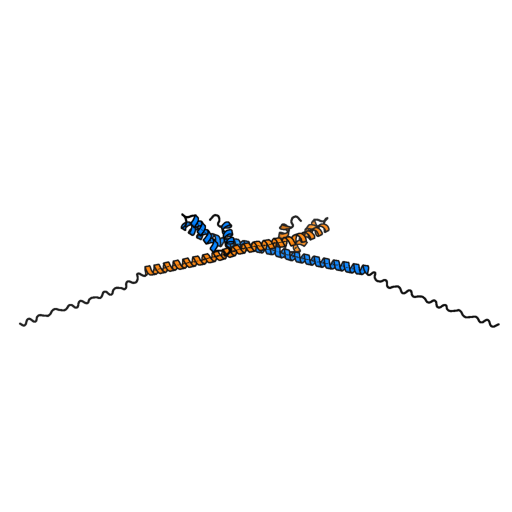7 C C . LEU B 1 39 ? -3.965 -40.906 -10.492 1 87.44 39 LEU B C 1
ATOM 1389 O O . LEU B 1 39 ? -3.645 -39.719 -10.266 1 87.44 39 LEU B O 1
ATOM 1393 N N . ALA B 1 40 ? -4.723 -41.312 -11.445 1 87.75 40 ALA B N 1
ATOM 1394 C CA . ALA B 1 40 ? -5.266 -40.312 -12.375 1 87.75 40 ALA B CA 1
ATOM 1395 C C . ALA B 1 40 ? -6.227 -39.375 -11.664 1 87.75 40 ALA B C 1
ATOM 1397 O O . ALA B 1 40 ? -6.191 -38.156 -11.891 1 87.75 40 ALA B O 1
ATOM 1398 N N . LYS B 1 41 ? -7.07 -39.938 -10.859 1 89.19 41 LYS B N 1
ATOM 1399 C CA . LYS B 1 41 ? -8 -39.094 -10.086 1 89.19 41 LYS B CA 1
ATOM 1400 C C . LYS B 1 41 ? -7.254 -38.188 -9.133 1 89.19 41 LYS B C 1
ATOM 1402 O O . LYS B 1 41 ? -7.621 -37 -8.977 1 89.19 41 LYS B O 1
ATOM 1407 N N . ALA B 1 42 ? -6.289 -38.688 -8.5 1 89.38 42 ALA B N 1
ATOM 1408 C CA . ALA B 1 42 ? -5.48 -37.906 -7.586 1 89.38 42 ALA B CA 1
ATOM 1409 C C . ALA B 1 42 ? -4.773 -36.75 -8.32 1 89.38 42 ALA B C 1
ATOM 1411 O O . ALA B 1 42 ? -4.676 -35.625 -7.809 1 89.38 42 ALA B O 1
ATOM 1412 N N . ASP B 1 43 ? -4.281 -37.094 -9.453 1 88.81 43 ASP B N 1
ATOM 1413 C CA . ASP B 1 43 ? -3.619 -36.094 -10.281 1 88.81 43 ASP B CA 1
ATOM 1414 C C . ASP B 1 43 ? -4.59 -34.969 -10.68 1 88.81 43 ASP B C 1
ATOM 1416 O O . ASP B 1 43 ? -4.234 -33.781 -10.648 1 88.81 43 ASP B O 1
ATOM 1420 N N . GLU B 1 44 ? -5.785 -35.438 -11.039 1 90.94 44 GLU B N 1
ATOM 1421 C CA . GLU B 1 44 ? -6.797 -34.469 -11.414 1 90.94 44 GLU B CA 1
ATOM 1422 C C . GLU B 1 44 ? -7.172 -33.562 -10.234 1 90.94 44 GLU B C 1
ATOM 1424 O O . GLU B 1 44 ? -7.328 -32.375 -10.391 1 90.94 44 GLU B O 1
ATOM 1429 N N . GLU B 1 45 ? -7.285 -34.156 -9.086 1 91.75 45 GLU B N 1
ATOM 1430 C CA . GLU B 1 45 ? -7.598 -33.406 -7.883 1 91.75 45 GLU B CA 1
ATOM 1431 C C . GLU B 1 45 ? -6.473 -32.438 -7.527 1 91.75 45 GLU B C 1
ATOM 1433 O O . GLU B 1 45 ? -6.727 -31.312 -7.129 1 91.75 45 GLU B O 1
ATOM 1438 N N . ASN B 1 46 ? -5.289 -32.906 -7.676 1 90.25 46 ASN B N 1
ATOM 1439 C CA . ASN B 1 46 ? -4.133 -32.031 -7.414 1 90.25 46 ASN B CA 1
ATOM 1440 C C . ASN B 1 46 ? -4.082 -30.859 -8.375 1 90.25 46 ASN B C 1
ATOM 1442 O O . ASN B 1 46 ? -3.775 -29.734 -7.969 1 90.25 46 ASN B O 1
ATOM 1446 N N . LYS B 1 47 ? -4.402 -31.125 -9.586 1 90.25 47 LYS B N 1
ATOM 1447 C CA . LYS B 1 47 ? -4.438 -30.047 -10.586 1 90.25 47 LYS B CA 1
ATOM 1448 C C . LYS B 1 47 ? -5.512 -29.016 -10.25 1 90.25 47 LYS B C 1
ATOM 1450 O O . LYS B 1 47 ? -5.273 -27.812 -10.352 1 90.25 47 LYS B O 1
ATOM 1455 N N . LYS B 1 48 ? -6.602 -29.531 -9.859 1 92.06 48 LYS B N 1
ATOM 1456 C CA . LYS B 1 48 ? -7.695 -28.656 -9.477 1 92.06 48 LYS B CA 1
ATOM 1457 C C . LYS B 1 48 ? -7.312 -27.797 -8.266 1 92.06 48 LYS B C 1
ATOM 1459 O O . LYS B 1 48 ? -7.578 -26.594 -8.242 1 92.06 48 LYS B O 1
ATOM 1464 N N . ARG B 1 49 ? -6.699 -28.391 -7.297 1 93.5 49 ARG B N 1
ATOM 1465 C CA . ARG B 1 49 ? -6.254 -27.688 -6.098 1 93.5 49 ARG B CA 1
ATOM 1466 C C . ARG B 1 49 ? -5.234 -26.609 -6.445 1 93.5 49 ARG B C 1
ATOM 1468 O O . ARG B 1 49 ? -5.312 -25.484 -5.941 1 93.5 49 ARG B O 1
ATOM 1475 N N . THR B 1 50 ? -4.32 -26.969 -7.25 1 92.56 50 THR B N 1
ATOM 1476 C CA . THR B 1 50 ? -3.287 -26.031 -7.668 1 92.56 50 THR B CA 1
ATOM 1477 C C . THR B 1 50 ? -3.9 -24.844 -8.43 1 92.56 50 THR B C 1
ATOM 1479 O O . THR B 1 50 ? -3.523 -23.703 -8.203 1 92.56 50 THR B O 1
ATOM 1482 N N . ARG B 1 51 ? -4.863 -25.172 -9.258 1 91.06 51 ARG B N 1
ATOM 1483 C CA . ARG B 1 51 ? -5.543 -24.125 -10.016 1 91.06 51 ARG B CA 1
ATOM 1484 C C . ARG B 1 51 ? -6.289 -23.172 -9.086 1 91.06 51 ARG B C 1
ATOM 1486 O O . ARG B 1 51 ? -6.25 -21.953 -9.273 1 91.06 51 ARG B O 1
ATOM 1493 N N . ASN B 1 52 ? -6.906 -23.734 -8.117 1 92.94 52 ASN B N 1
ATOM 1494 C CA . ASN B 1 52 ? -7.621 -22.906 -7.145 1 92.94 52 ASN B CA 1
ATOM 1495 C C . ASN B 1 52 ? -6.664 -22.031 -6.336 1 92.94 52 ASN B C 1
ATOM 1497 O O . ASN B 1 52 ? -6.945 -20.859 -6.086 1 92.94 52 ASN B O 1
ATOM 1501 N N . LEU B 1 53 ? -5.59 -22.656 -5.953 1 94.06 53 LEU B N 1
ATOM 1502 C CA . LEU B 1 53 ? -4.559 -21.922 -5.223 1 94.06 53 LEU B CA 1
ATOM 1503 C C . LEU B 1 53 ? -4.016 -20.766 -6.059 1 94.06 53 LEU B C 1
ATOM 1505 O O . LEU B 1 53 ? -3.863 -19.656 -5.559 1 94.06 53 LEU B O 1
ATOM 1509 N N . LEU B 1 54 ? -3.783 -21.016 -7.293 1 93.38 54 LEU B N 1
ATOM 1510 C CA . LEU B 1 54 ? -3.266 -20 -8.203 1 93.38 54 LEU B CA 1
ATOM 1511 C C . LEU B 1 54 ? -4.281 -18.875 -8.398 1 93.38 54 LEU B C 1
ATOM 1513 O O . LEU B 1 54 ? -3.926 -17.703 -8.344 1 93.38 54 LEU B O 1
ATOM 1517 N N . LYS B 1 55 ? -5.484 -19.266 -8.578 1 91.44 55 LYS B N 1
ATOM 1518 C CA . LYS B 1 55 ? -6.543 -18.281 -8.758 1 91.44 55 LYS B CA 1
ATOM 1519 C C . LYS B 1 55 ? -6.645 -17.359 -7.539 1 91.44 55 LYS B C 1
ATOM 1521 O O . LYS B 1 55 ? -6.707 -16.141 -7.68 1 91.44 55 LYS B O 1
ATOM 1526 N N . GLN B 1 56 ? -6.609 -17.953 -6.402 1 94 56 GLN B N 1
ATOM 1527 C CA . GLN B 1 56 ? -6.691 -17.188 -5.164 1 94 56 GLN B CA 1
ATOM 1528 C C . GLN B 1 56 ? -5.465 -16.297 -4.984 1 94 56 GLN B C 1
ATOM 1530 O O . GLN B 1 56 ? -5.59 -15.117 -4.648 1 94 56 GLN B O 1
ATOM 1535 N N . ALA B 1 57 ? -4.324 -16.828 -5.148 1 94.31 57 ALA B N 1
ATOM 1536 C CA . ALA B 1 57 ? -3.076 -16.094 -4.965 1 94.31 57 ALA B CA 1
ATOM 1537 C C . ALA B 1 57 ? -2.99 -14.914 -5.926 1 94.31 57 ALA B C 1
ATOM 1539 O O . ALA B 1 57 ? -2.562 -13.828 -5.539 1 94.31 57 ALA B O 1
ATOM 1540 N N . ILE B 1 58 ? -3.387 -15.102 -7.137 1 92.31 58 ILE B N 1
ATOM 1541 C CA . ILE B 1 58 ? -3.365 -14.023 -8.125 1 92.31 58 ILE B CA 1
ATOM 1542 C C . ILE B 1 58 ? -4.383 -12.953 -7.742 1 92.31 58 ILE B C 1
ATOM 1544 O O . ILE B 1 58 ? -4.098 -11.758 -7.828 1 92.31 58 ILE B O 1
ATOM 1548 N N . GLY B 1 59 ? -5.562 -13.414 -7.336 1 92.12 59 GLY B N 1
ATOM 1549 C CA . GLY B 1 59 ? -6.547 -12.469 -6.828 1 92.12 59 GLY B CA 1
ATOM 1550 C C . GLY B 1 59 ? -6.023 -11.617 -5.688 1 92.12 59 GLY B C 1
ATOM 1551 O O . GLY B 1 59 ? -6.172 -10.398 -5.699 1 92.12 59 GLY B O 1
ATOM 1552 N N . ASP B 1 60 ? -5.391 -12.273 -4.727 1 94.31 60 ASP B N 1
ATOM 1553 C CA . ASP B 1 60 ? -4.805 -11.578 -3.582 1 94.31 60 ASP B CA 1
ATOM 1554 C C . ASP B 1 60 ? -3.703 -10.625 -4.027 1 94.31 60 ASP B C 1
ATOM 1556 O O . ASP B 1 60 ? -3.594 -9.508 -3.506 1 94.31 60 ASP B O 1
ATOM 1560 N N . TYR B 1 61 ? -2.936 -11.062 -4.922 1 94.81 61 TYR B N 1
ATOM 1561 C CA . TYR B 1 61 ? -1.864 -10.25 -5.48 1 94.81 61 TYR B CA 1
ATOM 1562 C C . TYR B 1 61 ? -2.422 -8.977 -6.105 1 94.81 61 TYR B C 1
ATOM 1564 O O . TYR B 1 61 ? -1.97 -7.871 -5.793 1 94.81 61 TYR B O 1
ATOM 1572 N N . ILE B 1 62 ? -3.371 -9.148 -6.945 1 92 62 ILE B N 1
ATOM 1573 C CA . ILE B 1 62 ? -3.982 -8.016 -7.637 1 92 62 ILE B CA 1
ATOM 1574 C C . ILE B 1 62 ? -4.637 -7.078 -6.621 1 92 62 ILE B C 1
ATOM 1576 O O . ILE B 1 62 ? -4.477 -5.859 -6.699 1 92 62 ILE B O 1
ATOM 1580 N N . ASN B 1 63 ? -5.336 -7.652 -5.672 1 94.31 63 ASN B N 1
ATOM 1581 C CA . ASN B 1 63 ? -5.973 -6.863 -4.621 1 94.31 63 ASN B CA 1
ATOM 1582 C C . ASN B 1 63 ? -4.945 -6.074 -3.812 1 94.31 63 ASN B C 1
ATOM 1584 O O . ASN B 1 63 ? -5.195 -4.93 -3.438 1 94.31 63 ASN B O 1
ATOM 1588 N N . SER B 1 64 ? -3.852 -6.699 -3.576 1 95.94 64 SER B N 1
ATOM 1589 C CA . SER B 1 64 ? -2.799 -6.012 -2.834 1 95.94 64 SER B CA 1
ATOM 1590 C C . SER B 1 64 ? -2.291 -4.793 -3.598 1 95.94 64 SER B C 1
ATOM 1592 O O . SER B 1 64 ? -2.027 -3.746 -3.002 1 95.94 64 SER B O 1
ATOM 1594 N N . ILE B 1 65 ? -2.199 -4.863 -4.867 1 93.38 65 ILE B N 1
ATOM 1595 C CA . ILE B 1 65 ? -1.773 -3.74 -5.695 1 93.38 65 ILE B CA 1
ATOM 1596 C C . ILE B 1 65 ? -2.779 -2.6 -5.574 1 93.38 65 ILE B C 1
ATOM 1598 O O . ILE B 1 65 ? -2.395 -1.443 -5.379 1 93.38 65 ILE B O 1
ATOM 1602 N N . ARG B 1 66 ? -4.016 -2.934 -5.664 1 94.44 66 ARG B N 1
ATOM 1603 C CA . ARG B 1 66 ? -5.082 -1.943 -5.562 1 94.44 66 ARG B CA 1
ATOM 1604 C C . ARG B 1 66 ? -5.047 -1.244 -4.207 1 94.44 66 ARG B C 1
ATOM 1606 O O . ARG B 1 66 ? -5.199 -0.023 -4.129 1 94.44 66 ARG B O 1
ATOM 1613 N N . ARG B 1 67 ? -4.82 -2.012 -3.211 1 97.69 67 ARG B N 1
ATOM 1614 C CA . ARG B 1 67 ? -4.77 -1.476 -1.854 1 97.69 67 ARG B CA 1
ATOM 1615 C C . ARG B 1 67 ? -3.553 -0.577 -1.664 1 97.69 67 ARG B C 1
ATOM 1617 O O . ARG B 1 67 ? -3.643 0.472 -1.023 1 97.69 67 ARG B O 1
ATOM 1624 N N . ILE B 1 68 ? -2.49 -0.981 -2.182 1 97.81 68 ILE B N 1
ATOM 1625 C CA . ILE B 1 68 ? -1.287 -0.158 -2.119 1 97.81 68 ILE B CA 1
ATOM 1626 C C . ILE B 1 68 ? -1.55 1.192 -2.783 1 97.81 68 ILE B C 1
ATOM 1628 O O . ILE B 1 68 ? -1.262 2.242 -2.203 1 97.81 68 ILE B O 1
ATOM 1632 N N . LEU B 1 69 ? -2.121 1.172 -3.949 1 97.06 69 LEU B N 1
ATOM 1633 C CA . LEU B 1 69 ? -2.41 2.4 -4.684 1 97.06 69 LEU B CA 1
ATOM 1634 C C . LEU B 1 69 ? -3.363 3.291 -3.893 1 97.06 69 LEU B C 1
ATOM 1636 O O . LEU B 1 69 ? -3.16 4.504 -3.814 1 97.06 69 LEU B O 1
ATOM 1640 N N . LEU B 1 70 ? -4.383 2.701 -3.324 1 98.19 70 LEU B N 1
ATOM 1641 C CA . LEU B 1 70 ? -5.344 3.434 -2.502 1 98.19 70 LEU B CA 1
ATOM 1642 C C . LEU B 1 70 ? -4.645 4.121 -1.333 1 98.19 70 LEU B C 1
ATOM 1644 O O . LEU B 1 70 ? -4.855 5.309 -1.09 1 98.19 70 LEU B O 1
ATOM 1648 N N . HIS B 1 71 ? -3.83 3.408 -0.685 1 98.25 71 HIS B N 1
ATOM 1649 C CA . HIS B 1 71 ? -3.164 3.957 0.491 1 98.25 71 HIS B CA 1
ATOM 1650 C C . HIS B 1 71 ? -2.092 4.969 0.094 1 98.25 71 HIS B C 1
ATOM 1652 O O . HIS B 1 71 ? -1.812 5.906 0.842 1 98.25 71 HIS B O 1
ATOM 1658 N N . GLU B 1 72 ? -1.542 4.84 -1.046 1 97.94 72 GLU B N 1
ATOM 1659 C CA . GLU B 1 72 ? -0.652 5.871 -1.574 1 97.94 72 GLU B CA 1
ATOM 1660 C C . GLU B 1 72 ? -1.404 7.176 -1.819 1 97.94 72 GLU B C 1
ATOM 1662 O O . GLU B 1 72 ? -0.892 8.258 -1.525 1 97.94 72 GLU B O 1
ATOM 1667 N N . GLU B 1 73 ? -2.566 7.059 -2.287 1 97.88 73 GLU B N 1
ATOM 1668 C CA . GLU B 1 73 ? -3.398 8.242 -2.504 1 97.88 73 GLU B CA 1
ATOM 1669 C C . GLU B 1 73 ? -3.773 8.898 -1.181 1 97.88 73 GLU B C 1
ATOM 1671 O O . GLU B 1 73 ? -3.752 10.125 -1.066 1 97.88 73 GLU B O 1
ATOM 1676 N N . ILE B 1 74 ? -4.098 8.109 -0.256 1 97.75 74 ILE B N 1
ATOM 1677 C CA . ILE B 1 74 ? -4.41 8.617 1.075 1 97.75 74 ILE B CA 1
ATOM 1678 C C . ILE B 1 74 ? -3.191 9.336 1.647 1 97.75 74 ILE B C 1
ATOM 1680 O O . ILE B 1 74 ? -3.309 10.453 2.162 1 97.75 74 ILE B O 1
ATOM 1684 N N . ARG B 1 75 ? -2.074 8.68 1.541 1 95.88 75 ARG B N 1
ATOM 1685 C CA . ARG B 1 75 ? -0.827 9.258 2.035 1 95.88 75 ARG B CA 1
ATOM 1686 C C . ARG B 1 75 ? -0.567 10.617 1.406 1 95.88 75 ARG B C 1
ATOM 1688 O O . ARG B 1 75 ? -0.272 11.586 2.111 1 95.88 75 ARG B O 1
ATOM 1695 N N . LYS B 1 76 ? -0.728 10.742 0.149 1 96.56 76 LYS B N 1
ATOM 1696 C CA . LYS B 1 76 ? -0.525 11.992 -0.574 1 96.56 76 LYS B CA 1
ATOM 1697 C C . LYS B 1 76 ? -1.529 13.055 -0.133 1 96.56 76 LYS B C 1
ATOM 1699 O O . LYS B 1 76 ? -1.158 14.203 0.121 1 96.56 76 LYS B O 1
ATOM 1704 N N . SER B 1 77 ? -2.754 12.664 -0.067 1 97.44 77 SER B N 1
ATOM 1705 C CA . SER B 1 77 ? -3.816 13.578 0.345 1 97.44 77 SER B CA 1
ATOM 1706 C C . SER B 1 77 ? -3.559 14.133 1.743 1 97.44 77 SER B C 1
ATOM 1708 O O . SER B 1 77 ? -3.703 15.336 1.977 1 97.44 77 SER B O 1
ATOM 1710 N N . LYS B 1 78 ? -3.17 13.273 2.625 1 96.44 78 LYS B N 1
ATOM 1711 C CA . LYS B 1 78 ? -2.91 13.695 3.996 1 96.44 78 LYS B CA 1
ATOM 1712 C C . LYS B 1 78 ? -1.693 14.617 4.062 1 96.44 78 LYS B C 1
ATOM 1714 O O . LYS B 1 78 ? -1.705 15.617 4.781 1 96.44 78 LYS B O 1
ATOM 1719 N N . LEU B 1 79 ? -0.716 14.289 3.293 1 95.38 79 LEU B N 1
ATOM 1720 C CA . LEU B 1 79 ? 0.458 15.156 3.244 1 95.38 79 LEU B CA 1
ATOM 1721 C C . LEU B 1 79 ? 0.081 16.562 2.783 1 95.38 79 LEU B C 1
ATOM 1723 O O . LEU B 1 79 ? 0.593 17.547 3.311 1 95.38 79 LEU B O 1
ATOM 1727 N N . ASN B 1 80 ? -0.827 16.641 1.844 1 95.56 80 ASN B N 1
ATOM 1728 C CA . ASN B 1 80 ? -1.277 17.922 1.307 1 95.56 80 ASN B CA 1
ATOM 1729 C C . ASN B 1 80 ? -2.02 18.734 2.359 1 95.56 80 ASN B C 1
ATOM 1731 O O . ASN B 1 80 ? -2.041 19.969 2.293 1 95.56 80 ASN B O 1
ATOM 1735 N N . ILE B 1 81 ? -2.607 18.094 3.34 1 95.62 81 ILE B N 1
ATOM 1736 C CA . ILE B 1 81 ? -3.275 18.766 4.453 1 95.62 81 ILE B CA 1
ATOM 1737 C C . ILE B 1 81 ? -2.246 19.156 5.512 1 95.62 81 ILE B C 1
ATOM 1739 O O . ILE B 1 81 ? -2.246 20.297 5.996 1 95.62 81 ILE B O 1
ATOM 1743 N N . ILE B 1 82 ? -1.333 18.328 5.816 1 94.56 82 ILE B N 1
ATOM 1744 C CA . ILE B 1 82 ? -0.399 18.453 6.93 1 94.56 82 ILE B CA 1
ATOM 1745 C C . ILE B 1 82 ? 0.625 19.547 6.637 1 94.56 82 ILE B C 1
ATOM 1747 O O . ILE B 1 82 ? 0.865 20.422 7.473 1 94.56 82 ILE B O 1
ATOM 1751 N N . MET B 1 83 ? 1.143 19.562 5.477 1 94.44 83 MET B N 1
ATOM 1752 C CA . MET B 1 83 ? 2.342 20.344 5.188 1 94.44 83 MET B CA 1
ATOM 1753 C C . MET B 1 83 ? 2.053 21.844 5.285 1 94.44 83 MET B C 1
ATOM 1755 O O . MET B 1 83 ? 2.762 22.578 5.98 1 94.44 83 MET B O 1
ATOM 1759 N N . PRO B 1 84 ? 0.997 22.297 4.637 1 94.69 84 PRO B N 1
ATOM 1760 C CA . PRO B 1 84 ? 0.751 23.734 4.777 1 94.69 84 PRO B CA 1
ATOM 1761 C C . PRO B 1 84 ? 0.491 24.156 6.223 1 94.69 84 PRO B C 1
ATOM 1763 O O . PRO B 1 84 ? 0.93 25.234 6.645 1 94.69 84 PRO B O 1
ATOM 1766 N N . LEU B 1 85 ? -0.146 23.375 7.02 1 92.88 85 LEU B N 1
ATOM 1767 C CA . LEU B 1 85 ? -0.492 23.703 8.398 1 92.88 85 LEU B CA 1
ATOM 1768 C C . LEU B 1 85 ? 0.749 23.703 9.289 1 92.88 85 LEU B C 1
ATOM 1770 O O . LEU B 1 85 ? 0.953 24.641 10.07 1 92.88 85 LEU B O 1
ATOM 1774 N N . ILE B 1 86 ? 1.59 22.766 9.133 1 92 86 ILE B N 1
ATOM 1775 C CA . ILE B 1 86 ? 2.803 22.672 9.938 1 92 86 ILE B CA 1
ATOM 1776 C C . ILE B 1 86 ? 3.76 23.797 9.57 1 92 86 ILE B C 1
ATOM 1778 O O . ILE B 1 86 ? 4.371 24.406 10.445 1 92 86 ILE B O 1
ATOM 1782 N N . LYS B 1 87 ? 3.844 24.062 8.32 1 92.19 87 LYS B N 1
ATOM 1783 C CA . LYS B 1 87 ? 4.73 25.125 7.871 1 92.19 87 LYS B CA 1
ATOM 1784 C C . LYS B 1 87 ? 4.309 26.469 8.453 1 92.19 87 LYS B C 1
ATOM 1786 O O . LYS B 1 87 ? 5.156 27.266 8.883 1 92.19 87 LYS B O 1
ATOM 1791 N N . LYS B 1 88 ? 3.074 26.656 8.43 1 92.81 88 LYS B N 1
ATOM 1792 C CA . LYS B 1 88 ? 2.549 27.891 8.992 1 92.81 88 LYS B CA 1
ATOM 1793 C C . LYS B 1 88 ? 2.9 28.016 10.469 1 92.81 88 LYS B C 1
ATOM 1795 O O . LYS B 1 88 ? 3.396 29.062 10.914 1 92.81 88 LYS B O 1
ATOM 1800 N N . ASP B 1 89 ? 2.691 26.984 11.219 1 90.94 89 ASP B N 1
ATOM 1801 C CA . ASP B 1 89 ? 2.957 27 12.656 1 90.94 89 ASP B CA 1
ATOM 1802 C C . ASP B 1 89 ? 4.453 27.125 12.938 1 90.94 89 ASP B C 1
ATOM 1804 O O . ASP B 1 89 ? 4.867 27.859 13.836 1 90.94 89 ASP B O 1
ATOM 1808 N N . LEU B 1 90 ? 5.266 26.484 12.148 1 90.5 90 LEU B N 1
ATOM 1809 C CA . LEU B 1 90 ? 6.707 26.531 12.352 1 90.5 90 LEU B CA 1
ATOM 1810 C C . LEU B 1 90 ? 7.254 27.922 12.047 1 90.5 90 LEU B C 1
ATOM 1812 O O . LEU B 1 90 ? 8.188 28.391 12.703 1 90.5 90 LEU B O 1
ATOM 1816 N N . LYS B 1 91 ? 6.656 28.609 11.094 1 92.25 91 LYS B N 1
ATOM 1817 C CA . LYS B 1 91 ? 7.051 29.984 10.805 1 92.25 91 LYS B CA 1
ATOM 1818 C C . LYS B 1 91 ? 6.758 30.906 11.984 1 92.25 91 LYS B C 1
ATOM 1820 O O . LYS B 1 91 ? 7.551 31.781 12.305 1 92.25 91 LYS B O 1
ATOM 1825 N N . ILE B 1 92 ? 5.633 30.641 12.578 1 91.75 92 ILE B N 1
ATOM 1826 C CA . ILE B 1 92 ? 5.262 31.422 13.758 1 91.75 92 ILE B CA 1
ATOM 1827 C C . ILE B 1 92 ? 6.262 31.172 14.883 1 91.75 92 ILE B C 1
ATOM 1829 O O . ILE B 1 92 ? 6.727 32.125 15.531 1 91.75 92 ILE B O 1
ATOM 1833 N N . ILE B 1 93 ? 6.629 29.938 15.125 1 92 93 ILE B N 1
ATOM 1834 C CA . ILE B 1 93 ? 7.594 29.562 16.156 1 92 93 ILE B CA 1
ATOM 1835 C C . ILE B 1 93 ? 8.961 30.156 15.828 1 92 93 ILE B C 1
ATOM 1837 O O . ILE B 1 93 ? 9.641 30.688 16.703 1 92 93 ILE B O 1
ATOM 1841 N N . GLN B 1 94 ? 9.336 30.109 14.609 1 91.94 94 GLN B N 1
ATOM 1842 C CA . GLN B 1 94 ? 10.617 30.656 14.156 1 91.94 94 GLN B CA 1
ATOM 1843 C C . GLN B 1 94 ? 10.703 32.156 14.414 1 91.94 94 GLN B C 1
ATOM 1845 O O . GLN B 1 94 ? 11.727 32.656 14.906 1 91.94 94 GLN B O 1
ATOM 1850 N N . ARG B 1 95 ? 9.672 32.844 14.148 1 93.44 95 ARG B N 1
ATOM 1851 C CA . ARG B 1 95 ? 9.633 34.281 14.367 1 93.44 95 ARG B CA 1
ATOM 1852 C C . ARG B 1 95 ? 9.734 34.625 15.852 1 93.44 95 ARG B C 1
ATOM 1854 O O . ARG B 1 95 ? 10.383 35.594 16.234 1 93.44 95 ARG B O 1
ATOM 1861 N N . LYS B 1 96 ? 9.109 33.781 16.562 1 93.12 96 LYS B N 1
ATOM 1862 C CA . LYS B 1 96 ? 9.094 34.031 18 1 93.12 96 LYS B CA 1
ATOM 1863 C C . LYS B 1 96 ? 10.484 33.844 18.609 1 93.12 96 LYS B C 1
ATOM 1865 O O . LYS B 1 96 ? 10.852 34.531 19.547 1 93.12 96 LYS B O 1
ATOM 1870 N N . TYR B 1 97 ? 11.219 32.938 18.062 1 92.31 97 TYR B N 1
ATOM 1871 C CA . TYR B 1 97 ? 12.523 32.625 18.625 1 92.31 97 TYR B CA 1
ATOM 1872 C C . TYR B 1 97 ? 13.641 32.938 17.641 1 92.31 97 TYR B C 1
ATOM 1874 O O . TYR B 1 97 ? 14.617 32.188 17.531 1 92.31 97 TYR B O 1
ATOM 1882 N N . GLU B 1 98 ? 13.453 33.875 16.844 1 88.31 98 GLU B N 1
ATOM 1883 C CA . GLU B 1 98 ? 14.352 34.281 15.758 1 88.31 98 GLU B CA 1
ATOM 1884 C C . GLU B 1 98 ? 15.773 34.5 16.266 1 88.31 98 GLU B C 1
ATOM 1886 O O . GLU B 1 98 ? 16.75 34.219 15.57 1 88.31 98 GLU B O 1
ATOM 1891 N N . LYS B 1 99 ? 15.984 34.906 17.562 1 91.69 99 LYS B N 1
ATOM 1892 C CA . LYS B 1 99 ? 17.297 35.219 18.094 1 91.69 99 LYS B CA 1
ATOM 1893 C C . LYS B 1 99 ? 17.844 34.094 18.953 1 91.69 99 LYS B C 1
ATOM 1895 O O . LYS B 1 99 ? 18.922 34.219 19.531 1 91.69 99 LYS B O 1
ATOM 1900 N N . ASP B 1 100 ? 17.125 33 19.078 1 93.06 100 ASP B N 1
ATOM 1901 C CA . ASP B 1 100 ? 17.5 31.859 19.906 1 93.06 100 ASP B CA 1
ATOM 1902 C C . ASP B 1 100 ? 17.297 30.547 19.172 1 93.06 100 ASP B C 1
ATOM 1904 O O . ASP B 1 100 ? 16.234 29.922 19.281 1 93.06 100 ASP B O 1
ATOM 1908 N N . GLU B 1 101 ? 18.312 30.188 18.5 1 89.25 101 GLU B N 1
ATOM 1909 C CA . GLU B 1 101 ? 18.234 29 17.656 1 89.25 101 GLU B CA 1
ATOM 1910 C C . GLU B 1 101 ? 18.016 27.75 18.484 1 89.25 101 GLU B C 1
ATOM 1912 O O . GLU B 1 101 ? 17.25 26.859 18.094 1 89.25 101 GLU B O 1
ATOM 1917 N N . GLU B 1 102 ? 18.688 27.672 19.578 1 92.94 102 GLU B N 1
ATOM 1918 C CA . GLU B 1 102 ? 18.531 26.5 20.438 1 92.94 102 GLU B CA 1
ATOM 1919 C C . GLU B 1 102 ? 17.109 26.359 20.938 1 92.94 102 GLU B C 1
ATOM 1921 O O . GLU B 1 102 ? 16.547 25.266 20.922 1 92.94 102 GLU B O 1
ATOM 1926 N N . LEU B 1 103 ? 16.578 27.484 21.359 1 93.81 103 LEU B N 1
ATOM 1927 C CA . LEU B 1 103 ? 15.203 27.453 21.844 1 93.81 103 LEU B CA 1
ATOM 1928 C C . LEU B 1 103 ? 14.234 27.141 20.703 1 93.81 103 LEU B C 1
ATOM 1930 O O . LEU B 1 103 ? 13.234 26.453 20.906 1 93.81 103 LEU B O 1
ATOM 1934 N N . TYR B 1 104 ? 14.555 27.688 19.484 1 92.06 104 TYR B N 1
ATOM 1935 C CA . TYR B 1 104 ? 13.75 27.359 18.312 1 92.06 104 TYR B CA 1
ATOM 1936 C C . TYR B 1 104 ? 13.734 25.859 18.062 1 92.06 104 TYR B C 1
ATOM 1938 O O . TYR B 1 104 ? 12.672 25.266 17.906 1 92.06 104 TYR B O 1
ATOM 1946 N N . ILE B 1 105 ? 14.922 25.203 18.078 1 87.44 105 ILE B N 1
ATOM 1947 C CA . ILE B 1 105 ? 15.055 23.781 17.797 1 87.44 105 ILE B CA 1
ATOM 1948 C C . ILE B 1 105 ? 14.305 22.969 18.859 1 87.44 105 ILE B C 1
ATOM 1950 O O . ILE B 1 105 ? 13.562 22.047 18.531 1 87.44 105 ILE B O 1
ATOM 1954 N N . LYS B 1 106 ? 14.43 23.281 20.078 1 90.5 106 LYS B N 1
ATOM 1955 C CA . LYS B 1 106 ? 13.766 22.594 21.188 1 90.5 106 LYS B CA 1
ATOM 1956 C C . LYS B 1 106 ? 12.25 22.719 21.062 1 90.5 106 LYS B C 1
ATOM 1958 O O . LYS B 1 106 ? 11.523 21.734 21.25 1 90.5 106 LYS B O 1
ATOM 1963 N N . THR B 1 107 ? 11.789 23.969 20.766 1 92.06 107 THR B N 1
ATOM 1964 C CA . THR B 1 107 ? 10.352 24.219 20.672 1 92.06 107 THR B CA 1
ATOM 1965 C C . THR B 1 107 ? 9.766 23.516 19.453 1 92.06 107 THR B C 1
ATOM 1967 O O . THR B 1 107 ? 8.656 22.984 19.516 1 92.06 107 THR B O 1
ATOM 1970 N N . LYS B 1 108 ? 10.453 23.531 18.312 1 87 108 LYS B N 1
ATOM 1971 C CA . LYS B 1 108 ? 10.07 22.812 17.109 1 87 108 LYS B CA 1
ATOM 1972 C C . LYS B 1 108 ? 9.891 21.328 17.391 1 87 108 LYS B C 1
ATOM 1974 O O . LYS B 1 108 ? 8.898 20.719 16.969 1 87 108 LYS B O 1
ATOM 1979 N N . GLU B 1 109 ? 10.812 20.719 18.062 1 84.19 109 GLU B N 1
ATOM 1980 C CA . GLU B 1 109 ? 10.734 19.297 18.406 1 84.19 109 GLU B CA 1
ATOM 1981 C C . GLU B 1 109 ? 9.531 19 19.297 1 84.19 109 GLU B C 1
ATOM 1983 O O . GLU B 1 109 ? 8.805 18.031 19.062 1 84.19 109 GLU B O 1
ATOM 1988 N N . LYS B 1 110 ? 9.336 19.812 20.297 1 87.62 110 LYS B N 1
ATOM 1989 C CA . LYS B 1 110 ? 8.188 19.672 21.188 1 87.62 110 LYS B CA 1
ATOM 1990 C C . LYS B 1 110 ? 6.879 19.781 20.422 1 87.62 110 LYS B C 1
ATOM 1992 O O . LYS B 1 110 ? 5.938 19.016 20.672 1 87.62 110 LYS B O 1
ATOM 1997 N N . TYR B 1 111 ? 6.879 20.75 19.453 1 88.44 111 TYR B N 1
ATOM 1998 C CA . TYR B 1 111 ? 5.699 20.969 18.625 1 88.44 111 TYR B CA 1
ATOM 1999 C C . TYR B 1 111 ? 5.371 19.734 17.812 1 88.44 111 TYR B C 1
ATOM 2001 O O . TYR B 1 111 ? 4.215 19.297 17.75 1 88.44 111 TYR B O 1
ATOM 2009 N N . ILE B 1 112 ? 6.262 19.141 17.25 1 81.56 112 ILE B N 1
ATOM 2010 C CA . ILE B 1 112 ? 6.07 18 16.359 1 81.56 112 ILE B CA 1
ATOM 2011 C C . ILE B 1 112 ? 5.676 16.766 17.172 1 81.56 112 ILE B C 1
ATOM 2013 O O . ILE B 1 112 ? 4.816 15.992 16.75 1 81.56 112 ILE B O 1
ATOM 2017 N N . LYS B 1 113 ? 6.184 16.547 18.281 1 84.12 113 LYS B N 1
ATOM 2018 C CA . LYS B 1 113 ? 5.969 15.375 19.125 1 84.12 113 LYS B CA 1
ATOM 2019 C C . LYS B 1 113 ? 4.523 15.297 19.609 1 84.12 113 LYS B C 1
ATOM 2021 O O . LYS B 1 113 ? 4.027 14.219 19.922 1 84.12 113 LYS B O 1
ATOM 2026 N N . GLN B 1 114 ? 3.869 16.391 19.547 1 85.69 114 GLN B N 1
ATOM 2027 C CA . GLN B 1 114 ? 2.516 16.406 20.094 1 85.69 114 GLN B CA 1
ATOM 2028 C C . GLN B 1 114 ? 1.534 15.711 19.156 1 85.69 114 GLN B C 1
ATOM 2030 O O . GLN B 1 114 ? 0.422 15.367 19.547 1 85.69 114 GLN B O 1
ATOM 2035 N N . PHE B 1 115 ? 1.944 15.539 17.938 1 83.56 115 PHE B N 1
ATOM 2036 C CA . PHE B 1 115 ? 0.989 15.062 16.953 1 83.56 115 PHE B CA 1
ATOM 2037 C C . PHE B 1 115 ? 1.057 13.539 16.828 1 83.56 115 PHE B C 1
ATOM 2039 O O . PHE B 1 115 ? 0.287 12.938 16.078 1 83.56 115 PHE B O 1
ATOM 2046 N N . SER B 1 116 ? 1.883 12.883 17.422 1 79.81 116 SER B N 1
ATOM 2047 C CA . SER B 1 116 ? 1.969 11.43 17.375 1 79.81 116 SER B CA 1
ATOM 2048 C C . SER B 1 116 ? 2.189 10.836 18.766 1 79.81 116 SER B C 1
ATOM 2050 O O . SER B 1 116 ? 2.941 11.398 19.562 1 79.81 116 SER B O 1
ATOM 2052 N N . ASP B 1 117 ? 1.41 9.766 18.922 1 77.88 117 ASP B N 1
ATOM 2053 C CA . ASP B 1 117 ? 1.604 9.039 20.188 1 77.88 117 ASP B CA 1
ATOM 2054 C C . ASP B 1 117 ? 2.914 8.258 20.172 1 77.88 117 ASP B C 1
ATOM 2056 O O . ASP B 1 117 ? 3.402 7.832 21.219 1 77.88 117 ASP B O 1
ATOM 2060 N N . ASN B 1 118 ? 3.449 8.086 19 1 81.75 118 ASN B N 1
ATOM 2061 C CA . ASN B 1 118 ? 4.734 7.418 18.812 1 81.75 118 ASN B CA 1
ATOM 2062 C C . ASN B 1 118 ? 5.816 8.398 18.375 1 81.75 118 ASN B C 1
ATOM 2064 O O . ASN B 1 118 ? 5.879 8.789 17.219 1 81.75 118 ASN B O 1
ATOM 2068 N N . PRO B 1 119 ? 6.574 8.711 19.375 1 77.44 119 PRO B N 1
ATOM 2069 C CA . PRO B 1 119 ? 7.594 9.727 19.094 1 77.44 119 PRO B CA 1
ATOM 2070 C C . PRO B 1 119 ? 8.516 9.328 17.938 1 77.44 119 PRO B C 1
ATOM 2072 O O . PRO B 1 119 ? 8.977 10.195 17.188 1 77.44 119 PRO B O 1
ATOM 2075 N N . GLY B 1 120 ? 8.75 8.031 17.828 1 82.38 120 GLY B N 1
ATOM 2076 C CA . GLY B 1 120 ? 9.586 7.559 16.734 1 82.38 120 GLY B CA 1
ATOM 2077 C C . GLY B 1 120 ? 8.992 7.836 15.367 1 82.38 120 GLY B C 1
ATOM 2078 O O . GLY B 1 120 ? 9.703 8.242 14.445 1 82.38 120 GLY B O 1
ATOM 2079 N N . GLU B 1 121 ? 7.691 7.688 15.305 1 82.69 121 GLU B N 1
ATOM 2080 C CA . GLU B 1 121 ? 6.996 7.941 14.055 1 82.69 121 GLU B CA 1
ATOM 2081 C C . GLU B 1 121 ? 6.961 9.43 13.727 1 82.69 121 GLU B C 1
ATOM 2083 O O . GLU B 1 121 ? 7.148 9.828 12.578 1 82.69 121 GLU B O 1
ATOM 2088 N N . ALA B 1 122 ? 6.723 10.219 14.773 1 76.56 122 ALA B N 1
ATOM 2089 C CA . ALA B 1 122 ? 6.738 11.664 14.594 1 76.56 122 ALA B CA 1
ATOM 2090 C C . ALA B 1 122 ? 8.102 12.141 14.109 1 76.56 122 ALA B C 1
ATOM 2092 O O . ALA B 1 122 ? 8.195 12.953 13.188 1 76.56 122 ALA B O 1
ATOM 2093 N N . LYS B 1 123 ? 9.094 11.562 14.695 1 78.69 123 LYS B N 1
ATOM 2094 C CA . LYS B 1 123 ? 10.453 11.922 14.32 1 78.69 123 LYS B CA 1
ATOM 2095 C C . LYS B 1 123 ? 10.75 11.516 12.875 1 78.69 123 LYS B C 1
ATOM 2097 O O . LYS B 1 123 ? 11.383 12.266 12.133 1 78.69 123 LYS B O 1
ATOM 2102 N N . ALA B 1 124 ? 10.359 10.383 12.531 1 85.38 124 ALA B N 1
ATOM 2103 C CA . ALA B 1 124 ? 10.57 9.898 11.164 1 85.38 124 ALA B CA 1
ATOM 2104 C C . ALA B 1 124 ? 9.852 10.781 10.148 1 85.38 124 ALA B C 1
ATOM 2106 O O . ALA B 1 124 ? 10.398 11.102 9.094 1 85.38 124 ALA B O 1
ATOM 2107 N N . PHE B 1 125 ? 8.641 11.141 10.461 1 84.19 125 PHE B N 1
ATOM 2108 C CA . PHE B 1 125 ? 7.863 12.031 9.602 1 84.19 125 PHE B CA 1
ATOM 2109 C C . PHE B 1 125 ? 8.594 13.352 9.391 1 84.19 125 PHE B C 1
ATOM 2111 O O . PHE B 1 125 ? 8.719 13.82 8.258 1 84.19 125 PHE B O 1
ATOM 2118 N N . MET B 1 126 ? 9.125 13.891 10.469 1 76.5 126 MET B N 1
ATOM 2119 C CA . MET B 1 126 ? 9.836 15.172 10.422 1 76.5 126 MET B CA 1
ATOM 2120 C C . MET B 1 126 ? 11.078 15.07 9.555 1 76.5 126 MET B C 1
ATOM 2122 O O . MET B 1 126 ? 11.328 15.938 8.711 1 76.5 126 MET B O 1
ATOM 2126 N N . LYS B 1 127 ? 11.805 14.062 9.883 1 82.69 127 LYS B N 1
ATOM 2127 C CA . LYS B 1 127 ? 13.047 13.867 9.148 1 82.69 127 LYS B CA 1
ATOM 2128 C C . LYS B 1 127 ? 12.789 13.742 7.648 1 82.69 127 LYS B C 1
ATOM 2130 O O . LYS B 1 127 ? 13.547 14.273 6.832 1 82.69 127 LYS B O 1
ATOM 2135 N N . LYS B 1 128 ? 11.742 13.195 7.375 1 86.81 128 LYS B N 1
ATOM 2136 C CA . LYS B 1 128 ? 11.43 12.945 5.969 1 86.81 128 LYS B CA 1
ATOM 2137 C C . LYS B 1 128 ? 10.867 14.195 5.301 1 86.81 128 LYS B C 1
ATOM 2139 O O . LYS B 1 128 ? 11.188 14.477 4.141 1 86.81 128 LYS B O 1
ATOM 2144 N N . HIS B 1 129 ? 10.109 14.922 6.055 1 88.06 129 HIS B N 1
ATOM 2145 C CA . HIS B 1 129 ? 9.305 15.93 5.363 1 88.06 129 HIS B CA 1
ATOM 2146 C C . HIS B 1 129 ? 9.68 17.344 5.809 1 88.06 129 HIS B C 1
ATOM 2148 O O . HIS B 1 129 ? 9.383 18.312 5.113 1 88.06 129 HIS B O 1
ATOM 2154 N N . LEU B 1 130 ? 10.312 17.453 6.98 1 81.12 130 LEU B N 1
ATOM 2155 C CA . LEU B 1 130 ? 10.492 18.797 7.535 1 81.12 130 LEU B CA 1
ATOM 2156 C C . LEU B 1 130 ? 11.977 19.125 7.688 1 81.12 130 LEU B C 1
ATOM 2158 O O . LEU B 1 130 ? 12.336 20.109 8.344 1 81.12 130 LEU B O 1
ATOM 2162 N N . GLN B 1 131 ? 12.875 18.328 7.191 1 76.06 131 GLN B N 1
ATOM 2163 C CA . GLN B 1 131 ? 14.32 18.484 7.355 1 76.06 131 GLN B CA 1
ATOM 2164 C C . GLN B 1 131 ? 14.773 19.875 6.906 1 76.06 131 GLN B C 1
ATOM 2166 O O . GLN B 1 131 ? 15.633 20.484 7.543 1 76.06 131 GLN B O 1
ATOM 2171 N N . ASN B 1 132 ? 14.125 20.375 5.949 1 72.31 132 ASN B N 1
ATOM 2172 C CA . ASN B 1 132 ? 14.609 21.641 5.402 1 72.31 132 ASN B CA 1
ATOM 2173 C C . ASN B 1 132 ? 13.766 22.828 5.887 1 72.31 132 ASN B C 1
ATOM 2175 O O . ASN B 1 132 ? 13.891 23.938 5.367 1 72.31 132 ASN B O 1
ATOM 2179 N N . LEU B 1 133 ? 12.945 22.594 6.875 1 68.44 133 LEU B N 1
ATOM 2180 C CA . LEU B 1 133 ? 12.125 23.688 7.391 1 68.44 133 LEU B CA 1
ATOM 2181 C C . LEU B 1 133 ? 12.672 24.203 8.719 1 68.44 133 LEU B C 1
ATOM 2183 O O . LEU B 1 133 ? 13.016 23.406 9.602 1 68.44 133 LEU B O 1
#

Foldseek 3Di:
DPPPPDDDDPPPPPPPPPPPPPPPPPVVVVVVVVVVVVVVVVVVVVVVVVVVVVVVVVVVVVVVVVVVVVVVVVVVVVCVVPVVVLVVVLVVLCVVCVVPVPVSVVVNLVVQCVVDPDSVVSVVCCVVRVVPD/DDPPDDDDDPPPPPPPPPPPPPPPPPCPVVVVVVVVVVVVVVVVVVVVVVVVVVVVVVVVVVVVVVVVVVVVVVVVVVCVVPVVVLVVVLVVLCVVCVPPVPVSVVVNLVVQCVVDPDSVVSVVCCVVRVVPD

Solvent-accessible surface area (backbone atoms only — not comparable to full-atom values): 15153 Å² total; per-residue (Å²): 135,85,80,79,78,79,76,84,82,82,77,82,74,79,77,77,75,75,72,73,70,75,74,66,71,69,59,60,56,57,49,48,50,51,47,50,51,48,52,49,51,50,50,50,51,49,50,51,49,50,50,51,50,42,29,49,35,48,48,50,28,53,49,22,52,53,48,31,53,51,27,50,51,48,31,51,54,26,46,66,57,42,50,64,55,50,51,53,53,49,51,54,49,41,64,73,28,66,90,34,65,67,60,32,53,54,49,51,51,56,59,51,40,71,45,33,96,43,56,68,56,32,48,52,50,37,59,72,72,40,66,90,107,137,84,79,77,77,79,74,83,82,81,79,81,74,80,77,74,75,75,72,75,68,74,73,64,72,74,58,61,57,59,48,47,51,51,49,51,51,48,50,49,48,49,49,51,51,50,50,51,51,51,50,50,50,43,30,50,34,48,48,50,29,54,50,22,52,54,50,30,52,52,27,49,50,48,31,50,52,26,48,66,59,41,50,63,55,50,52,53,54,50,51,53,50,41,64,73,28,67,92,33,63,67,60,31,53,55,50,52,53,56,58,50,40,71,47,30,96,44,55,68,58,34,50,51,50,38,61,71,70,40,67,89,107

Radius of gyration: 51.21 Å; Cα contacts (8 Å, |Δi|>4): 120; chains: 2; bounding box: 65×236×97 Å